Protein AF-E5XQI2-F1 (afdb_monomer_lite)

Organism: Segniliparus rugosus (strain ATCC BAA-974 / DSM 45345 / CCUG 50838 / CIP 108380 / JCM 13579 / CDC 945) (NCBI:txid679197)

Structure (mmCIF, N/CA/C/O backbone):
data_AF-E5XQI2-F1
#
_entry.id   AF-E5XQI2-F1
#
loop_
_atom_site.group_PDB
_atom_site.id
_atom_site.type_symbol
_atom_site.label_atom_id
_atom_site.label_alt_id
_atom_site.label_comp_id
_atom_site.label_asym_id
_atom_site.label_entity_id
_atom_site.label_seq_id
_atom_site.pdbx_PDB_ins_code
_atom_site.Cartn_x
_atom_site.Cartn_y
_atom_site.Cartn_z
_atom_site.occupancy
_atom_site.B_iso_or_equiv
_atom_site.auth_seq_id
_atom_site.auth_comp_id
_atom_site.auth_asym_id
_atom_site.auth_atom_id
_atom_site.pdbx_PDB_model_num
ATOM 1 N N . MET A 1 1 ? 75.292 -14.880 37.025 1.00 37.47 1 MET A N 1
ATOM 2 C CA . MET A 1 1 ? 76.675 -14.716 36.530 1.00 37.47 1 MET A CA 1
ATOM 3 C C . MET A 1 1 ? 76.639 -14.590 35.013 1.00 37.47 1 MET A C 1
ATOM 5 O O . MET A 1 1 ? 76.428 -15.581 34.333 1.00 37.47 1 MET A O 1
ATOM 9 N N . THR A 1 2 ? 76.771 -13.371 34.495 1.00 46.41 2 THR A N 1
ATOM 10 C CA . THR A 1 2 ? 77.145 -13.066 33.097 1.00 46.41 2 THR A CA 1
ATOM 11 C C . THR A 1 2 ? 78.657 -12.838 33.032 1.00 46.41 2 THR A C 1
ATOM 13 O O . THR A 1 2 ? 79.210 -12.347 34.019 1.00 46.41 2 THR A O 1
ATOM 16 N N . PRO A 1 3 ? 79.338 -13.194 31.926 1.00 50.84 3 PRO A N 1
ATOM 17 C CA . PRO A 1 3 ? 79.819 -12.172 30.968 1.00 50.84 3 PRO A CA 1
ATOM 18 C C . PRO A 1 3 ? 79.670 -12.625 29.485 1.00 50.84 3 PRO A C 1
ATOM 20 O O . PRO A 1 3 ? 79.701 -13.814 29.205 1.00 50.84 3 PRO A O 1
ATOM 23 N N . PHE A 1 4 ? 79.286 -11.795 28.503 1.00 35.66 4 PHE A N 1
ATOM 24 C CA . PHE A 1 4 ? 79.920 -10.634 27.825 1.00 35.66 4 PHE A CA 1
ATOM 25 C C . PHE A 1 4 ? 80.618 -10.959 26.472 1.00 35.66 4 PHE A C 1
ATOM 27 O O . PHE A 1 4 ? 81.686 -11.554 26.435 1.00 35.66 4 PHE A O 1
ATOM 34 N N . LEU A 1 5 ? 79.992 -10.438 25.399 1.00 39.00 5 LEU A N 1
ATOM 35 C CA . LEU A 1 5 ? 80.496 -9.763 24.176 1.00 39.00 5 LEU A CA 1
ATOM 36 C C . LEU A 1 5 ? 81.482 -10.402 23.166 1.00 39.00 5 LEU A C 1
ATOM 38 O O . LEU A 1 5 ? 82.624 -10.710 23.487 1.00 39.00 5 LEU A O 1
ATOM 42 N N . LYS A 1 6 ? 81.080 -10.315 21.880 1.00 33.81 6 LYS A N 1
ATOM 43 C CA . LYS A 1 6 ? 81.766 -9.655 20.726 1.00 33.81 6 LYS A CA 1
ATOM 44 C C . LYS A 1 6 ? 80.809 -9.679 19.512 1.00 33.81 6 LYS A C 1
ATOM 46 O O . LYS A 1 6 ? 80.468 -10.751 19.037 1.00 33.81 6 LYS A O 1
ATOM 51 N N . SER A 1 7 ? 80.087 -8.610 19.165 1.00 31.95 7 SER A N 1
ATOM 52 C CA . SER A 1 7 ? 80.451 -7.482 18.279 1.00 31.95 7 SER A CA 1
ATOM 53 C C . SER A 1 7 ? 81.191 -7.856 16.978 1.00 31.95 7 SER A C 1
ATOM 55 O O . SER A 1 7 ? 82.331 -8.301 17.018 1.00 31.95 7 SER A O 1
ATOM 57 N N . ALA A 1 8 ? 80.571 -7.599 15.813 1.00 35.69 8 ALA A N 1
ATOM 58 C CA . ALA A 1 8 ? 80.980 -6.521 14.896 1.00 35.69 8 ALA A CA 1
ATOM 59 C C . ALA A 1 8 ? 80.313 -6.592 13.499 1.00 35.69 8 ALA A C 1
ATOM 61 O O . ALA A 1 8 ? 80.450 -7.574 12.783 1.00 35.69 8 ALA A O 1
ATOM 62 N N . ARG A 1 9 ? 79.739 -5.437 13.118 1.00 32.81 9 ARG A N 1
ATOM 63 C CA . ARG A 1 9 ? 79.768 -4.753 11.803 1.00 32.81 9 ARG A CA 1
ATOM 64 C C . ARG A 1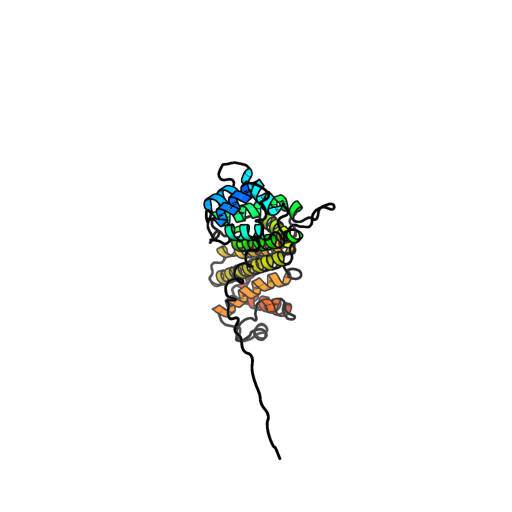 9 ? 79.101 -5.436 10.596 1.00 32.81 9 ARG A C 1
ATOM 66 O O . ARG A 1 9 ? 79.549 -6.453 10.102 1.00 32.81 9 ARG A O 1
ATOM 73 N N . ALA A 1 10 ? 77.973 -4.906 10.122 1.00 31.56 10 ALA A N 1
ATOM 74 C CA . ALA A 1 10 ? 77.789 -3.666 9.344 1.00 31.56 10 ALA A CA 1
ATOM 75 C C . ALA A 1 10 ? 77.871 -3.908 7.832 1.00 31.56 10 ALA A C 1
ATOM 77 O O . ALA A 1 10 ? 78.944 -4.165 7.299 1.00 31.56 10 ALA A O 1
ATOM 78 N N . ARG A 1 11 ? 76.733 -3.711 7.159 1.00 30.84 11 ARG A N 1
ATOM 79 C CA . ARG A 1 11 ? 76.625 -3.075 5.841 1.00 30.84 11 ARG A CA 1
ATOM 80 C C . ARG A 1 11 ? 75.180 -2.617 5.650 1.00 30.84 11 ARG A C 1
ATOM 82 O O . ARG A 1 11 ? 74.297 -3.404 5.340 1.00 30.84 11 ARG A O 1
ATOM 89 N N . ALA A 1 12 ? 74.972 -1.330 5.903 1.00 30.25 12 ALA A N 1
ATOM 90 C CA . ALA A 1 12 ? 73.853 -0.568 5.386 1.00 30.25 12 ALA A CA 1
ATOM 91 C C . ALA A 1 12 ? 74.330 0.110 4.094 1.00 30.25 12 ALA A C 1
ATOM 93 O O . ALA A 1 12 ? 75.313 0.844 4.129 1.00 30.25 12 ALA A O 1
ATOM 94 N N . SER A 1 13 ? 73.630 -0.149 2.992 1.00 28.92 13 SER A N 1
ATOM 95 C CA . SER A 1 13 ? 73.606 0.673 1.777 1.00 28.92 13 SER A CA 1
ATOM 96 C C . SER A 1 13 ? 72.173 0.577 1.250 1.00 28.92 13 SER A C 1
ATOM 98 O O . SER A 1 13 ? 71.745 -0.487 0.822 1.00 28.92 13 SER A O 1
ATOM 100 N N . VAL A 1 14 ? 71.321 1.536 1.612 1.00 31.44 14 VAL A N 1
ATOM 101 C CA . VAL A 1 14 ? 70.846 2.603 0.713 1.00 31.44 14 VAL A CA 1
ATOM 102 C C . VAL A 1 14 ? 70.139 2.046 -0.527 1.00 31.44 14 VAL A C 1
ATOM 104 O O . VAL A 1 14 ? 70.758 1.789 -1.552 1.00 31.44 14 VAL A O 1
ATOM 107 N N . ALA A 1 15 ? 68.815 1.942 -0.422 1.00 29.69 15 ALA A N 1
ATOM 108 C CA . ALA A 1 15 ? 67.889 2.072 -1.542 1.00 29.69 15 ALA A CA 1
ATOM 109 C C . ALA A 1 15 ? 66.572 2.664 -1.009 1.00 29.69 15 ALA A C 1
ATOM 111 O O . ALA A 1 15 ? 65.586 1.969 -0.790 1.00 29.69 15 ALA A O 1
ATOM 112 N N . VAL A 1 16 ? 66.592 3.971 -0.736 1.00 31.11 16 VAL A N 1
ATOM 113 C CA . VAL A 1 16 ? 65.381 4.793 -0.655 1.00 31.11 16 VAL A CA 1
ATOM 114 C C . VAL A 1 16 ? 65.141 5.325 -2.062 1.00 31.11 16 VAL A C 1
ATOM 116 O O . VAL A 1 16 ? 65.779 6.293 -2.459 1.00 31.11 16 VAL A O 1
ATOM 119 N N . ILE A 1 17 ? 64.245 4.687 -2.815 1.00 33.12 17 ILE A N 1
ATOM 120 C CA . ILE A 1 17 ? 63.538 5.310 -3.942 1.00 33.12 17 ILE A CA 1
ATOM 121 C C . ILE A 1 17 ? 62.067 4.881 -3.843 1.00 33.12 17 ILE A C 1
ATOM 123 O O . ILE A 1 17 ? 61.683 3.791 -4.245 1.00 33.12 17 ILE A O 1
ATOM 127 N N . VAL A 1 18 ? 61.283 5.759 -3.214 1.00 32.84 18 VAL A N 1
ATOM 128 C CA . VAL A 1 18 ? 59.893 6.123 -3.539 1.00 32.84 18 VAL A CA 1
ATOM 129 C C . VAL A 1 18 ? 58.974 4.984 -4.020 1.00 32.84 18 VAL A C 1
ATOM 131 O O . VAL A 1 18 ? 58.720 4.831 -5.210 1.00 32.84 18 VAL A O 1
ATOM 134 N N . VAL A 1 19 ? 58.342 4.277 -3.078 1.00 31.94 19 VAL A N 1
ATOM 135 C CA . VAL A 1 19 ? 57.048 3.606 -3.309 1.00 31.94 19 VAL A CA 1
ATOM 136 C C . VAL A 1 19 ? 55.949 4.542 -2.803 1.00 31.94 19 VAL A C 1
ATOM 138 O O . VAL A 1 19 ? 55.437 4.373 -1.707 1.00 31.94 19 VAL A O 1
ATOM 141 N N . CYS A 1 20 ? 55.635 5.581 -3.581 1.00 31.78 20 CYS A N 1
ATOM 142 C CA . CYS A 1 20 ? 54.487 6.469 -3.327 1.00 31.78 20 CYS A CA 1
ATOM 143 C C . CYS A 1 20 ? 53.713 6.854 -4.602 1.00 31.78 20 CYS A C 1
ATOM 145 O O . CYS A 1 20 ? 52.945 7.807 -4.586 1.00 31.78 20 CYS A O 1
ATOM 147 N N . ALA A 1 21 ? 53.857 6.122 -5.711 1.00 32.16 21 ALA A N 1
ATOM 148 C CA . ALA A 1 21 ? 53.151 6.465 -6.952 1.00 32.16 21 ALA A CA 1
ATOM 149 C C . ALA A 1 21 ? 52.637 5.251 -7.746 1.00 32.16 21 ALA A C 1
ATOM 151 O O . ALA A 1 21 ? 52.649 5.267 -8.971 1.00 32.16 21 ALA A O 1
ATOM 152 N N . ALA A 1 22 ? 52.178 4.193 -7.069 1.00 34.00 22 ALA A N 1
ATOM 153 C CA . ALA A 1 22 ? 51.544 3.054 -7.750 1.00 34.00 22 ALA A CA 1
ATOM 154 C C . ALA A 1 22 ? 50.315 2.468 -7.026 1.00 34.00 22 ALA A C 1
ATOM 156 O O . ALA A 1 22 ? 49.863 1.385 -7.379 1.00 34.00 22 ALA A O 1
ATOM 157 N N . SER A 1 23 ? 49.727 3.194 -6.066 1.00 34.62 23 SER A N 1
ATOM 158 C CA . SER A 1 23 ? 48.471 2.790 -5.401 1.00 34.62 23 SER A CA 1
ATOM 159 C C . SER A 1 23 ? 47.244 3.597 -5.853 1.00 34.62 23 SER A C 1
ATOM 161 O O . SER A 1 23 ? 46.167 3.429 -5.295 1.00 34.62 23 SER A O 1
ATOM 163 N N . PHE A 1 24 ? 47.377 4.438 -6.886 1.00 35.50 24 PHE A N 1
ATOM 164 C CA . PHE A 1 24 ? 46.275 5.222 -7.472 1.00 35.50 24 PHE A CA 1
ATOM 165 C C . PHE A 1 24 ? 45.870 4.780 -8.890 1.00 35.50 24 PHE A C 1
ATOM 167 O O . PHE A 1 24 ? 45.068 5.444 -9.536 1.00 35.50 24 PHE A O 1
ATOM 174 N N . ALA A 1 25 ? 46.377 3.641 -9.374 1.00 34.03 25 ALA A N 1
ATOM 175 C CA . ALA A 1 25 ? 46.065 3.112 -10.709 1.00 34.03 25 ALA A CA 1
ATOM 176 C C . ALA A 1 25 ? 45.422 1.710 -10.685 1.00 34.03 25 ALA A C 1
ATOM 178 O O . ALA A 1 25 ? 45.474 0.987 -11.673 1.00 34.03 25 ALA A O 1
ATOM 179 N N . ALA A 1 26 ? 44.808 1.321 -9.562 1.00 34.75 26 ALA A N 1
ATOM 180 C CA . ALA A 1 26 ? 44.039 0.075 -9.433 1.00 34.75 26 ALA A CA 1
ATOM 181 C C . ALA A 1 26 ? 42.543 0.316 -9.147 1.00 34.75 26 ALA A C 1
ATOM 183 O O . ALA A 1 26 ? 41.830 -0.596 -8.739 1.00 34.75 26 ALA A O 1
ATOM 184 N N . GLY A 1 27 ? 42.062 1.546 -9.349 1.00 33.50 27 GLY A N 1
ATOM 185 C CA . GLY A 1 27 ? 40.707 1.964 -8.998 1.00 33.50 27 GLY A CA 1
ATOM 186 C C . GLY A 1 27 ? 39.976 2.626 -10.153 1.00 33.50 27 GLY A C 1
ATOM 187 O O . GLY A 1 27 ? 39.603 3.769 -10.005 1.00 33.50 27 GLY A O 1
ATOM 188 N N . TYR A 1 28 ? 39.823 1.944 -11.288 1.00 35.03 28 TYR A N 1
ATOM 189 C CA . TYR A 1 28 ? 38.783 2.192 -12.302 1.00 35.03 28 TYR A CA 1
ATOM 190 C C . TYR A 1 28 ? 38.758 0.968 -13.225 1.00 35.03 28 TYR A C 1
ATOM 192 O O . TYR A 1 28 ? 39.131 1.021 -14.397 1.00 35.03 28 TYR A O 1
ATOM 200 N N . TRP A 1 29 ? 38.336 -0.181 -12.691 1.00 31.06 29 TRP A N 1
ATOM 201 C CA . TRP A 1 29 ? 37.702 -1.156 -13.569 1.00 31.06 29 TRP A CA 1
ATOM 202 C C . TRP A 1 29 ? 36.409 -0.493 -14.013 1.00 31.06 29 TRP A C 1
ATOM 204 O O . TRP A 1 29 ? 35.464 -0.391 -13.238 1.00 31.06 29 TRP A O 1
ATOM 214 N N . TRP A 1 30 ? 36.428 0.056 -15.223 1.00 33.84 30 TRP A N 1
ATOM 215 C CA . TRP A 1 30 ? 35.251 0.550 -15.908 1.00 33.84 30 TRP A CA 1
ATOM 216 C C . TRP A 1 30 ? 34.194 -0.551 -15.857 1.00 33.84 30 TRP A C 1
ATOM 218 O O . TRP A 1 30 ? 34.276 -1.536 -16.594 1.00 33.84 30 TRP A O 1
ATOM 228 N N . THR A 1 31 ? 33.205 -0.398 -14.978 1.00 42.81 31 THR A N 1
ATOM 229 C CA . THR A 1 31 ? 31.895 -0.995 -15.182 1.00 42.81 31 THR A CA 1
ATOM 230 C C . THR A 1 31 ? 31.453 -0.475 -16.536 1.00 42.81 31 THR A C 1
ATOM 232 O O . THR A 1 31 ? 31.109 0.695 -16.689 1.00 42.81 31 THR A O 1
ATOM 235 N N . ARG A 1 32 ? 31.589 -1.307 -17.575 1.00 43.25 32 ARG A N 1
ATOM 236 C CA . ARG A 1 32 ? 31.025 -0.967 -18.876 1.00 43.25 32 ARG A CA 1
ATOM 237 C C . ARG A 1 32 ? 29.554 -0.644 -18.611 1.00 43.25 32 ARG A C 1
ATOM 239 O O . ARG A 1 32 ? 28.892 -1.501 -18.022 1.00 43.25 32 ARG A O 1
ATOM 246 N N . PRO A 1 33 ? 29.070 0.562 -18.961 1.00 53.62 33 PRO A N 1
ATOM 247 C CA . PRO A 1 33 ? 27.669 0.888 -18.775 1.00 53.62 33 PRO A CA 1
ATOM 248 C C . PRO A 1 33 ? 26.874 -0.200 -19.482 1.00 53.62 33 PRO A C 1
ATOM 250 O O . PRO A 1 33 ? 27.143 -0.518 -20.644 1.00 53.62 33 PRO A O 1
ATOM 253 N N . VAL A 1 34 ? 25.982 -0.844 -18.737 1.00 56.44 34 VAL A N 1
ATOM 254 C CA . VAL A 1 34 ? 25.089 -1.857 -19.288 1.00 56.44 34 VAL A CA 1
ATOM 255 C C . VAL A 1 34 ? 24.295 -1.130 -20.370 1.00 56.44 34 VAL A C 1
ATOM 257 O O . VAL A 1 34 ? 23.633 -0.140 -20.051 1.00 56.44 34 VAL A O 1
ATOM 260 N N . PRO A 1 35 ? 24.426 -1.511 -21.652 1.00 64.62 35 PRO A N 1
ATOM 261 C CA . PRO A 1 35 ? 23.783 -0.765 -22.714 1.00 64.62 35 PRO A CA 1
ATOM 262 C C . PRO A 1 35 ? 22.276 -0.852 -22.504 1.00 64.62 35 PRO A C 1
ATOM 264 O O . PRO A 1 35 ? 21.714 -1.948 -22.434 1.00 64.62 35 PRO A O 1
ATOM 267 N N . PHE A 1 36 ? 21.635 0.309 -22.382 1.00 67.50 36 PHE A N 1
ATOM 268 C CA . PHE A 1 36 ? 20.186 0.374 -22.349 1.00 67.50 36 PHE A CA 1
ATOM 269 C C . PHE A 1 36 ? 19.653 -0.252 -23.642 1.00 67.50 36 PHE A C 1
ATOM 271 O O . PHE A 1 36 ? 20.182 -0.005 -24.729 1.00 67.50 36 PHE A O 1
ATOM 278 N N . PRO A 1 37 ? 18.649 -1.128 -23.532 1.00 63.59 37 PRO A N 1
ATOM 279 C CA . PRO A 1 37 ? 18.313 -2.062 -24.597 1.00 63.59 37 PRO A CA 1
ATOM 280 C C . PRO A 1 37 ? 17.492 -1.408 -25.724 1.00 63.59 37 PRO A C 1
ATOM 282 O O . PRO A 1 37 ? 17.208 -2.043 -26.743 1.00 63.59 37 PRO A O 1
ATOM 285 N N . ASP A 1 38 ? 17.108 -0.151 -25.532 1.00 76.44 38 ASP A N 1
ATOM 286 C CA . ASP A 1 38 ? 16.466 0.714 -26.504 1.00 76.44 38 ASP A CA 1
ATOM 287 C C . ASP A 1 38 ? 17.062 2.133 -26.378 1.00 76.44 38 ASP A C 1
ATOM 289 O O . ASP A 1 38 ? 17.581 2.533 -25.329 1.00 76.44 38 ASP A O 1
ATOM 293 N N . ARG A 1 39 ? 17.018 2.874 -27.486 1.00 78.69 39 ARG A N 1
ATOM 294 C CA . ARG A 1 39 ? 17.581 4.219 -27.592 1.00 78.69 39 ARG A CA 1
ATOM 295 C C . ARG A 1 39 ? 16.881 5.195 -26.645 1.00 78.69 39 ARG A C 1
ATOM 297 O O . ARG A 1 39 ? 17.558 6.028 -26.054 1.00 78.69 39 ARG A O 1
ATOM 304 N N . GLN A 1 40 ? 15.571 5.075 -26.468 1.00 80.81 40 GLN A N 1
ATOM 305 C CA . GLN A 1 40 ? 14.775 5.986 -25.655 1.00 80.81 40 GLN A CA 1
ATOM 306 C C . GLN A 1 40 ? 15.086 5.859 -24.164 1.00 80.81 40 GLN A C 1
ATOM 308 O O . GLN A 1 40 ? 15.359 6.865 -23.517 1.00 80.81 40 GLN A O 1
ATOM 313 N N . LEU A 1 41 ? 15.142 4.642 -23.621 1.00 79.94 41 LEU A N 1
ATOM 314 C CA . LEU A 1 41 ? 15.578 4.394 -22.247 1.00 79.94 41 LEU A CA 1
ATOM 315 C C . LEU A 1 41 ? 17.038 4.794 -22.037 1.00 79.94 41 LEU A C 1
ATOM 317 O O . LEU A 1 41 ? 17.370 5.321 -20.980 1.00 79.94 41 LEU A O 1
ATOM 321 N N . SER A 1 42 ? 17.903 4.598 -23.039 1.00 81.69 42 SER A N 1
ATOM 322 C CA . SER A 1 42 ? 19.285 5.083 -22.971 1.00 81.69 42 SER A CA 1
ATOM 323 C C . SER A 1 42 ? 19.348 6.604 -22.876 1.00 81.69 42 SER A C 1
ATOM 325 O O . SER A 1 42 ? 20.137 7.140 -22.100 1.00 81.69 42 SER A O 1
ATOM 327 N N . GLU A 1 43 ? 18.541 7.300 -23.675 1.00 81.94 43 GLU A N 1
ATOM 328 C CA . GLU A 1 43 ? 18.461 8.758 -23.679 1.00 81.94 43 GLU A CA 1
ATOM 329 C C . GLU A 1 43 ? 17.825 9.284 -22.387 1.00 81.94 43 GLU A C 1
ATOM 331 O O . GLU A 1 43 ? 18.303 10.283 -21.851 1.00 81.94 43 GLU A O 1
ATOM 336 N N . ALA A 1 44 ? 16.817 8.594 -21.846 1.00 79.94 44 ALA A N 1
ATOM 337 C CA . ALA A 1 44 ? 16.168 8.946 -20.587 1.00 79.94 44 ALA A CA 1
ATOM 338 C C . ALA A 1 44 ? 17.104 8.743 -19.390 1.00 79.94 44 ALA A C 1
ATOM 340 O O . ALA A 1 44 ? 17.220 9.622 -18.538 1.00 79.94 44 ALA A O 1
ATOM 341 N N . ALA A 1 45 ? 17.829 7.624 -19.348 1.00 81.25 45 ALA A N 1
ATOM 342 C CA . ALA A 1 45 ? 18.816 7.360 -18.310 1.00 81.25 45 ALA A CA 1
ATOM 343 C C . ALA A 1 45 ? 19.986 8.340 -18.369 1.00 81.25 45 ALA A C 1
ATOM 345 O O . ALA A 1 45 ? 20.372 8.890 -17.341 1.00 81.25 45 ALA A O 1
ATOM 346 N N . HIS A 1 46 ? 20.499 8.628 -19.569 1.00 82.06 46 HIS A N 1
ATOM 347 C CA . HIS A 1 46 ? 21.534 9.640 -19.735 1.00 82.06 46 HIS A CA 1
ATOM 348 C C . HIS A 1 46 ? 21.051 11.025 -19.293 1.00 82.06 46 HIS A C 1
ATOM 350 O O . HIS A 1 46 ? 21.776 11.718 -18.585 1.00 82.06 46 HIS A O 1
ATOM 356 N N . ALA A 1 47 ? 19.825 11.413 -19.666 1.00 80.56 47 ALA A N 1
ATOM 357 C CA . ALA A 1 47 ? 19.218 12.668 -19.235 1.00 80.56 47 ALA A CA 1
ATOM 358 C C . ALA A 1 47 ? 19.122 12.746 -17.701 1.00 80.56 47 ALA A C 1
ATOM 360 O O . ALA A 1 47 ? 19.568 13.729 -17.115 1.00 80.56 47 ALA A O 1
ATOM 361 N N . ALA A 1 48 ? 18.654 11.683 -17.038 1.00 80.50 48 ALA A N 1
ATOM 362 C CA . ALA A 1 48 ? 18.620 11.611 -15.578 1.00 80.50 48 ALA A CA 1
ATOM 363 C C . ALA A 1 48 ? 20.025 11.690 -14.945 1.00 80.50 48 ALA A C 1
ATOM 365 O O . ALA A 1 48 ? 20.205 12.381 -13.943 1.00 80.50 48 ALA A O 1
ATOM 366 N N . ASP A 1 49 ? 21.033 11.042 -15.537 1.00 80.75 49 ASP A N 1
ATOM 367 C CA . ASP A 1 49 ? 22.417 11.056 -15.044 1.00 80.75 49 ASP A CA 1
ATOM 368 C C . ASP A 1 49 ? 23.074 12.439 -15.121 1.00 80.75 49 ASP A C 1
ATOM 370 O O . ASP A 1 49 ? 23.854 12.798 -14.238 1.00 80.75 49 ASP A O 1
ATOM 374 N N . VAL A 1 50 ? 22.750 13.234 -16.146 1.00 83.62 50 VAL A N 1
ATOM 375 C CA . VAL A 1 50 ? 23.235 14.621 -16.276 1.00 83.62 50 VAL A CA 1
ATOM 376 C C . VAL A 1 50 ? 22.327 15.646 -15.582 1.00 83.62 50 VAL A C 1
ATOM 378 O O . VAL A 1 50 ? 22.598 16.844 -15.645 1.00 83.62 50 VAL A O 1
ATOM 381 N N . GLY A 1 51 ? 21.268 15.193 -14.902 1.00 79.06 51 GLY A N 1
ATOM 382 C CA . GLY A 1 51 ? 20.331 16.037 -14.154 1.00 79.06 51 GLY A CA 1
ATOM 383 C C . GLY A 1 51 ? 19.230 16.704 -14.989 1.00 79.06 51 GLY A C 1
ATOM 384 O O . GLY A 1 51 ? 18.508 17.553 -14.466 1.00 79.06 51 GLY A O 1
ATOM 385 N N . ASP A 1 52 ? 19.066 16.324 -16.258 1.00 82.88 52 ASP A N 1
ATOM 386 C CA . ASP A 1 52 ? 17.978 16.764 -17.141 1.00 82.88 52 ASP A CA 1
ATOM 387 C C . ASP A 1 52 ? 16.726 15.886 -16.953 1.00 82.88 52 ASP A C 1
ATOM 389 O O . ASP A 1 52 ? 16.321 15.100 -17.815 1.00 82.88 52 ASP A O 1
ATOM 393 N N . TYR A 1 53 ? 16.111 16.001 -15.775 1.00 81.38 53 TYR A N 1
ATOM 394 C CA . TYR A 1 53 ? 14.933 15.206 -15.416 1.00 81.38 53 TYR A CA 1
ATOM 395 C C . TYR A 1 53 ? 13.719 15.515 -16.299 1.00 81.38 53 TYR A C 1
ATOM 397 O O . TYR A 1 53 ? 12.994 14.601 -16.657 1.00 81.38 53 TYR A O 1
ATOM 405 N N . ALA A 1 54 ? 13.537 16.762 -16.746 1.00 80.56 54 ALA A N 1
ATOM 406 C CA . ALA A 1 54 ? 12.423 17.119 -17.628 1.00 80.56 54 ALA A CA 1
ATOM 407 C C . ALA A 1 54 ? 12.467 16.347 -18.959 1.00 80.56 54 ALA A C 1
ATOM 409 O O . ALA A 1 54 ? 11.433 15.896 -19.458 1.00 80.56 54 ALA A O 1
ATOM 410 N N . LYS A 1 55 ? 13.666 16.155 -19.523 1.00 82.56 55 LYS A N 1
ATOM 411 C CA . LYS A 1 55 ? 13.851 15.325 -20.714 1.00 82.56 55 LYS A CA 1
ATOM 412 C C . LYS A 1 55 ? 13.635 13.843 -20.420 1.00 82.56 55 LYS A C 1
ATOM 414 O O . LYS A 1 55 ? 12.972 13.179 -21.213 1.00 82.56 55 LYS A O 1
ATOM 419 N N . ALA A 1 56 ? 14.164 13.331 -19.306 1.00 81.44 56 ALA A N 1
ATOM 420 C CA . ALA A 1 56 ? 13.927 11.946 -18.896 1.00 81.44 56 ALA A CA 1
ATOM 421 C C . ALA A 1 56 ? 12.422 11.658 -18.749 1.00 81.44 56 ALA A C 1
ATOM 423 O O . ALA A 1 56 ? 11.928 10.673 -19.293 1.00 81.44 56 ALA A O 1
ATOM 424 N N . ASP A 1 57 ? 11.686 12.566 -18.107 1.00 83.06 57 ASP A N 1
ATOM 425 C CA . ASP A 1 57 ? 10.243 12.463 -17.900 1.00 83.06 57 ASP A CA 1
ATOM 426 C C . ASP A 1 57 ? 9.482 12.494 -19.232 1.00 83.06 57 ASP A C 1
ATOM 428 O O . ASP A 1 57 ? 8.626 11.647 -19.472 1.00 83.06 57 ASP A O 1
ATOM 432 N N . SER A 1 58 ? 9.824 13.421 -20.135 1.00 82.69 58 SER A N 1
ATOM 433 C CA . SER A 1 58 ? 9.212 13.510 -21.470 1.00 82.69 58 SER A CA 1
ATOM 434 C C . SER A 1 58 ? 9.400 12.223 -22.280 1.00 82.69 58 SER A C 1
ATOM 436 O O . SER A 1 58 ? 8.456 11.737 -22.908 1.00 82.69 58 SER A O 1
ATOM 438 N N . LEU A 1 59 ? 10.597 11.630 -22.212 1.00 82.12 59 LEU A N 1
ATOM 439 C CA . LEU A 1 59 ? 10.909 10.368 -22.880 1.00 82.12 59 LEU A CA 1
ATOM 440 C C . LEU A 1 59 ? 10.150 9.184 -22.270 1.00 82.12 59 LEU A C 1
ATOM 442 O O . LEU A 1 59 ? 9.817 8.257 -22.996 1.00 82.12 59 LEU A O 1
ATOM 446 N N . LEU A 1 60 ? 9.846 9.190 -20.972 1.00 82.88 60 LEU A N 1
ATOM 447 C CA . LEU A 1 60 ? 9.082 8.110 -20.337 1.00 82.88 60 LEU A CA 1
ATOM 448 C C . LEU A 1 60 ? 7.565 8.270 -20.488 1.00 82.88 60 LEU A C 1
ATOM 450 O O . LEU A 1 60 ? 6.847 7.276 -20.564 1.00 82.88 60 LEU A O 1
ATOM 454 N N . LEU A 1 61 ? 7.075 9.508 -20.532 1.00 82.38 61 LEU A N 1
ATOM 455 C CA . LEU A 1 61 ? 5.646 9.827 -20.584 1.00 82.38 61 LEU A CA 1
ATOM 456 C C . LEU A 1 61 ? 5.116 10.036 -22.012 1.00 82.38 61 LEU A C 1
ATOM 458 O O . LEU A 1 61 ? 3.907 10.158 -22.190 1.00 82.38 61 LEU A O 1
ATOM 462 N N . GLY A 1 62 ? 5.987 10.053 -23.027 1.00 73.50 62 GLY A N 1
ATOM 463 C CA . GLY A 1 62 ? 5.596 10.207 -24.434 1.00 73.50 62 GLY A CA 1
ATOM 464 C C . GLY A 1 62 ? 5.196 11.640 -24.798 1.00 73.50 62 GLY A C 1
ATOM 465 O O . GLY A 1 62 ? 4.192 11.849 -25.479 1.00 73.50 62 GLY A O 1
ATOM 466 N N . GLY A 1 63 ? 5.963 12.635 -24.330 1.00 59.41 63 GLY A N 1
ATOM 467 C CA . GLY A 1 63 ? 5.648 14.071 -24.417 1.00 59.41 63 GLY A CA 1
ATOM 468 C C . GLY A 1 63 ? 5.445 14.660 -25.824 1.00 59.41 63 GLY A C 1
ATOM 469 O O . GLY A 1 63 ? 5.088 15.829 -25.945 1.00 59.41 63 GLY A O 1
ATOM 470 N N . ASP A 1 64 ? 5.639 13.878 -26.883 1.00 52.84 64 ASP A N 1
ATOM 471 C CA . ASP A 1 64 ? 5.475 14.253 -28.291 1.00 52.84 64 ASP A CA 1
ATOM 472 C C . ASP A 1 64 ? 4.276 13.572 -28.988 1.00 52.84 64 ASP A C 1
ATOM 474 O O . ASP A 1 64 ? 4.111 13.699 -30.202 1.00 52.84 64 ASP A O 1
ATOM 478 N N . GLY A 1 65 ? 3.410 12.873 -28.242 1.00 48.91 65 GLY A N 1
ATOM 479 C CA . GLY A 1 65 ? 2.228 12.199 -28.796 1.00 48.91 65 GLY A CA 1
ATOM 480 C C . GLY A 1 65 ? 2.540 10.888 -29.526 1.00 48.91 65 GLY A C 1
ATOM 481 O O . GLY A 1 65 ? 1.686 10.361 -30.241 1.00 48.91 65 GLY A O 1
ATOM 482 N N . SER A 1 66 ? 3.751 10.352 -29.358 1.00 51.12 66 SER A N 1
ATOM 483 C CA . SER A 1 66 ? 4.138 9.039 -29.870 1.00 51.12 66 SER A CA 1
ATOM 484 C C . SER A 1 66 ? 3.782 7.920 -28.873 1.00 51.12 66 SER A C 1
ATOM 486 O O . SER A 1 66 ? 3.825 8.113 -27.660 1.00 51.12 66 SER A O 1
ATOM 488 N N . ASN A 1 67 ? 3.492 6.703 -29.361 1.00 57.56 67 ASN A N 1
ATOM 489 C CA . ASN A 1 67 ? 3.272 5.490 -28.536 1.00 57.56 67 ASN A CA 1
ATOM 490 C C . ASN A 1 67 ? 4.514 5.052 -27.718 1.00 57.56 67 ASN A C 1
ATOM 492 O O . ASN A 1 67 ? 4.512 4.009 -27.065 1.00 57.56 67 ASN A O 1
ATOM 496 N N . SER A 1 68 ? 5.579 5.846 -27.758 1.00 60.84 68 SER A N 1
ATOM 497 C CA . SER A 1 68 ? 6.927 5.523 -27.309 1.00 60.84 68 SER A CA 1
ATOM 498 C C . SER A 1 68 ? 7.049 5.407 -25.782 1.00 60.84 68 SER A C 1
ATOM 500 O O . SER A 1 68 ? 7.796 4.570 -25.284 1.00 60.84 68 SER A O 1
ATOM 502 N N . GLY A 1 69 ? 6.247 6.153 -25.010 1.00 70.06 69 GLY A N 1
ATOM 503 C CA . GLY A 1 69 ? 6.263 6.076 -23.542 1.00 70.06 69 GLY A CA 1
ATOM 504 C C . GLY A 1 69 ? 5.870 4.690 -23.005 1.00 70.06 69 GLY A C 1
ATOM 505 O O . GLY A 1 69 ? 6.549 4.133 -22.145 1.00 70.06 69 GLY A O 1
ATOM 506 N N . SER A 1 70 ? 4.832 4.061 -23.572 1.00 75.50 70 SER A N 1
ATOM 507 C CA . SER A 1 70 ? 4.444 2.692 -23.187 1.00 75.50 70 SER A CA 1
ATOM 508 C C . SER A 1 70 ? 5.491 1.655 -23.599 1.00 75.50 70 SER A C 1
ATOM 510 O O . SER A 1 70 ? 5.658 0.653 -22.906 1.00 75.50 70 SER A O 1
ATOM 512 N N . GLU A 1 71 ? 6.200 1.880 -24.707 1.00 79.00 71 GLU A N 1
ATOM 513 C CA . GLU A 1 71 ? 7.285 1.000 -25.152 1.00 79.00 71 GLU A CA 1
ATOM 514 C C . GLU A 1 71 ? 8.501 1.104 -24.224 1.00 79.00 71 GLU A C 1
ATOM 516 O O . GLU A 1 71 ? 9.074 0.076 -23.859 1.00 79.00 71 GLU A O 1
ATOM 521 N N . ALA A 1 72 ? 8.851 2.312 -23.773 1.00 81.69 72 ALA A N 1
ATOM 522 C CA . ALA A 1 72 ? 9.928 2.541 -22.814 1.00 81.69 72 ALA A CA 1
ATOM 523 C C . ALA A 1 72 ? 9.614 1.914 -21.444 1.00 81.69 72 ALA A C 1
ATOM 525 O O . ALA A 1 72 ? 10.442 1.187 -20.889 1.00 81.69 72 ALA A O 1
ATOM 526 N N . LEU A 1 73 ? 8.401 2.114 -20.915 1.00 84.50 73 LEU A N 1
ATOM 527 C CA . LEU A 1 73 ? 7.958 1.475 -19.667 1.00 84.50 73 LEU A CA 1
ATOM 528 C C . LEU A 1 73 ? 7.901 -0.052 -19.804 1.00 84.50 73 LEU A C 1
ATOM 530 O O . LEU A 1 73 ? 8.349 -0.781 -18.915 1.00 84.50 73 LEU A O 1
ATOM 534 N N . GLY A 1 74 ? 7.430 -0.548 -20.948 1.00 84.50 74 GLY A N 1
ATOM 535 C CA . GLY A 1 74 ? 7.431 -1.973 -21.238 1.00 84.50 74 GLY A CA 1
ATOM 536 C C . GLY A 1 74 ? 8.830 -2.552 -21.330 1.00 84.50 74 GLY A C 1
ATOM 537 O O . GLY A 1 74 ? 9.095 -3.605 -20.751 1.00 84.50 74 GLY A O 1
ATOM 538 N N . ALA A 1 75 ? 9.768 -1.856 -21.965 1.00 84.06 75 ALA A N 1
ATOM 539 C CA . ALA A 1 75 ? 11.163 -2.264 -21.998 1.00 84.06 75 ALA A CA 1
ATOM 540 C C . ALA A 1 75 ? 11.794 -2.256 -20.594 1.00 84.06 75 ALA A C 1
ATOM 542 O O . ALA A 1 75 ? 12.546 -3.181 -20.278 1.00 84.06 75 ALA A O 1
ATOM 543 N N . LEU A 1 76 ? 11.432 -1.294 -19.735 1.00 86.25 76 LEU A N 1
ATOM 544 C CA . LEU A 1 76 ? 11.856 -1.251 -18.334 1.00 86.25 76 LEU A CA 1
ATOM 545 C C . LEU A 1 76 ? 11.433 -2.506 -17.567 1.00 86.25 76 LEU A C 1
ATOM 547 O O . LEU A 1 76 ? 12.264 -3.135 -16.912 1.00 86.25 76 LEU A O 1
ATOM 551 N N . LEU A 1 77 ? 10.168 -2.908 -17.693 1.00 87.62 77 LEU A N 1
ATOM 552 C CA . LEU A 1 77 ? 9.585 -3.971 -16.874 1.00 87.62 77 LEU A CA 1
ATOM 553 C C . LEU A 1 77 ? 9.734 -5.376 -17.472 1.00 87.62 77 LEU A C 1
ATOM 555 O O . LEU A 1 77 ? 9.819 -6.354 -16.730 1.00 87.62 77 LEU A O 1
ATOM 559 N N . THR A 1 78 ? 9.811 -5.524 -18.796 1.00 82.44 78 THR A N 1
ATOM 560 C CA . THR A 1 78 ? 9.769 -6.839 -19.471 1.00 82.44 78 THR A CA 1
ATOM 561 C C . THR A 1 78 ? 11.122 -7.334 -19.978 1.00 82.44 78 THR A C 1
ATOM 563 O O . THR A 1 78 ? 11.280 -8.542 -20.188 1.00 82.44 78 THR A O 1
ATOM 566 N N . ARG A 1 79 ? 12.150 -6.481 -20.113 1.00 77.56 79 ARG A N 1
ATOM 567 C CA . ARG A 1 79 ? 13.478 -6.923 -20.582 1.00 77.56 79 ARG A CA 1
ATOM 568 C C . ARG A 1 79 ? 14.370 -7.449 -19.463 1.00 77.56 79 ARG A C 1
ATOM 570 O O . ARG A 1 79 ? 14.186 -7.135 -18.289 1.00 77.56 79 ARG A O 1
ATOM 577 N N . ARG A 1 80 ? 15.326 -8.296 -19.851 1.00 71.94 80 ARG A N 1
ATOM 578 C CA . ARG A 1 80 ? 16.424 -8.715 -18.978 1.00 71.94 80 ARG A CA 1
ATOM 579 C C . ARG A 1 80 ? 17.474 -7.613 -18.956 1.00 71.94 80 ARG A C 1
ATOM 581 O O . ARG A 1 80 ? 17.929 -7.179 -20.012 1.00 71.94 80 ARG A O 1
ATOM 588 N N . TRP A 1 81 ? 17.822 -7.193 -17.754 1.00 80.38 81 TRP A N 1
ATOM 589 C CA . TRP A 1 81 ? 18.835 -6.184 -17.489 1.00 80.38 81 TRP A CA 1
ATOM 590 C C . TRP A 1 81 ? 20.146 -6.856 -17.072 1.00 80.38 81 TRP A C 1
ATOM 592 O O . TRP A 1 81 ? 20.351 -8.050 -17.305 1.00 80.38 81 TRP A O 1
ATOM 602 N N . ASP A 1 82 ? 21.035 -6.080 -16.461 1.00 81.44 82 ASP A N 1
ATOM 603 C CA . ASP A 1 82 ? 22.128 -6.618 -15.665 1.00 81.44 82 ASP A CA 1
ATOM 604 C C . ASP A 1 82 ? 21.628 -7.554 -14.559 1.00 81.44 82 ASP A C 1
ATOM 606 O O . ASP A 1 82 ? 20.427 -7.709 -14.327 1.00 81.44 82 ASP A O 1
ATOM 610 N N . GLN A 1 83 ? 22.567 -8.208 -13.876 1.00 80.75 83 GLN A N 1
ATOM 611 C CA . GLN A 1 83 ? 22.236 -9.097 -12.770 1.00 80.75 83 GLN A CA 1
ATOM 612 C C . GLN A 1 83 ? 21.330 -8.371 -11.763 1.00 80.75 83 GLN A C 1
ATOM 614 O O . GLN A 1 83 ? 21.660 -7.285 -11.283 1.00 80.75 83 GLN A O 1
ATOM 619 N N . ASP A 1 84 ? 20.180 -8.981 -11.478 1.00 82.88 84 ASP A N 1
ATOM 620 C CA . ASP A 1 84 ? 19.122 -8.481 -10.593 1.00 82.88 84 ASP A CA 1
ATOM 621 C C . ASP A 1 84 ? 18.386 -7.213 -11.067 1.00 82.88 84 ASP A C 1
ATOM 623 O O . ASP A 1 84 ? 17.502 -6.723 -10.361 1.00 82.88 84 ASP A O 1
ATOM 627 N N . CYS A 1 85 ? 18.706 -6.693 -12.256 1.00 90.12 85 CYS A N 1
ATOM 628 C CA . CYS A 1 85 ? 18.161 -5.458 -12.823 1.00 90.12 85 CYS A CA 1
ATOM 629 C C . CYS A 1 85 ? 18.520 -4.193 -12.017 1.00 90.12 85 CYS A C 1
ATOM 631 O O . CYS A 1 85 ? 17.710 -3.271 -11.893 1.00 90.12 85 CYS A O 1
ATOM 633 N N . LYS A 1 86 ? 19.741 -4.141 -11.462 1.00 89.81 86 LYS A N 1
ATOM 634 C CA . LYS A 1 86 ? 20.241 -3.032 -10.626 1.00 89.81 86 LYS A CA 1
ATOM 635 C C . LYS A 1 86 ? 20.294 -1.705 -11.369 1.00 89.81 86 LYS A C 1
ATOM 637 O O . LYS A 1 86 ? 19.808 -0.712 -10.844 1.00 89.81 86 LYS A O 1
ATOM 642 N N . SER A 1 87 ? 20.801 -1.688 -12.600 1.00 86.44 87 SER A N 1
ATOM 643 C CA . SER A 1 87 ? 20.896 -0.446 -13.381 1.00 86.44 87 SER A CA 1
ATOM 644 C C . SER A 1 87 ? 19.514 0.172 -13.640 1.00 86.44 87 SER A C 1
ATOM 646 O O . SER A 1 87 ? 19.336 1.386 -13.533 1.00 86.44 87 SER A O 1
ATOM 648 N N . ALA A 1 88 ? 18.507 -0.665 -13.913 1.00 88.00 88 ALA A N 1
ATOM 649 C CA . ALA A 1 88 ? 17.121 -0.220 -14.047 1.00 88.00 88 ALA A CA 1
ATOM 650 C C . ALA A 1 88 ? 16.531 0.269 -12.719 1.00 88.00 88 ALA A C 1
ATOM 652 O O . ALA A 1 88 ? 15.815 1.267 -12.701 1.00 88.00 88 ALA A O 1
ATOM 653 N N . ALA A 1 89 ? 16.836 -0.412 -11.612 1.00 91.75 89 ALA A N 1
ATOM 654 C CA . ALA A 1 89 ? 16.393 -0.012 -10.279 1.00 91.75 89 ALA A CA 1
ATOM 655 C C . ALA A 1 89 ? 16.975 1.349 -9.860 1.00 91.75 89 ALA A C 1
ATOM 657 O O . ALA A 1 89 ? 16.249 2.191 -9.329 1.00 91.75 89 ALA A O 1
ATOM 658 N N . ASP A 1 90 ? 18.257 1.592 -10.141 1.00 88.88 90 ASP A N 1
ATOM 659 C CA . ASP A 1 90 ? 18.930 2.863 -9.864 1.00 88.88 90 ASP A CA 1
ATOM 660 C C . ASP A 1 90 ? 18.334 3.995 -10.705 1.00 88.88 90 ASP A C 1
ATOM 662 O O . ASP A 1 90 ? 18.044 5.072 -10.180 1.00 88.88 90 ASP A O 1
ATOM 666 N N . PHE A 1 91 ? 18.093 3.743 -11.996 1.00 88.31 91 PHE A N 1
ATOM 667 C CA . PHE A 1 91 ? 17.400 4.686 -12.870 1.00 88.31 91 PHE A CA 1
ATOM 668 C C . PHE A 1 91 ? 15.995 5.010 -12.348 1.00 88.31 91 PHE A C 1
ATOM 670 O O . PHE A 1 91 ? 15.676 6.184 -12.160 1.00 88.31 91 PHE A O 1
ATOM 677 N N . LEU A 1 92 ? 15.193 3.988 -12.027 1.00 90.44 92 LEU A N 1
ATOM 678 C CA . LEU A 1 92 ? 13.855 4.166 -11.464 1.00 90.44 92 LEU A CA 1
ATOM 679 C C . LEU A 1 92 ? 13.899 4.988 -10.170 1.00 90.44 92 LEU A C 1
ATOM 681 O O . LEU A 1 92 ? 13.109 5.912 -9.981 1.00 90.44 92 LEU A O 1
ATOM 685 N N . THR A 1 93 ? 14.843 4.682 -9.283 1.00 89.88 93 THR A N 1
ATOM 686 C CA . THR A 1 93 ? 15.008 5.400 -8.016 1.00 89.88 93 THR A CA 1
ATOM 687 C C . THR A 1 93 ? 15.334 6.869 -8.270 1.00 89.88 93 THR A C 1
ATOM 689 O O . THR A 1 93 ? 14.745 7.739 -7.634 1.00 89.88 93 THR A O 1
ATOM 692 N N . LYS A 1 94 ? 16.206 7.182 -9.237 1.00 85.38 94 LYS A N 1
ATOM 693 C CA . LYS A 1 94 ? 16.537 8.569 -9.597 1.00 85.38 94 LYS A CA 1
ATOM 694 C C . LYS A 1 94 ? 15.324 9.356 -10.089 1.00 85.38 94 LYS A C 1
ATOM 696 O O . LYS A 1 94 ? 15.170 10.500 -9.679 1.00 85.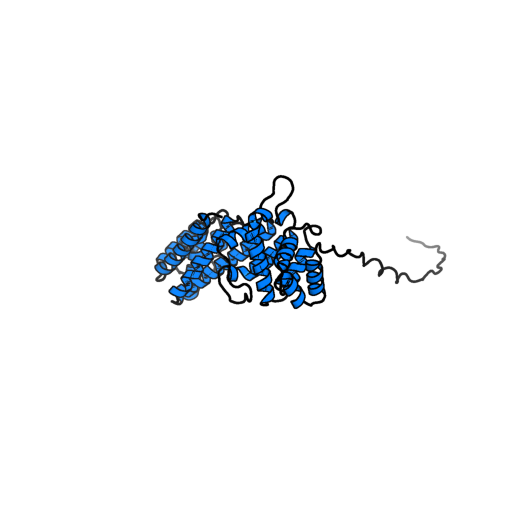38 94 LYS A O 1
ATOM 701 N N . ILE A 1 95 ? 14.462 8.766 -10.916 1.00 84.31 95 ILE A N 1
ATOM 702 C CA . ILE A 1 95 ? 13.300 9.468 -11.499 1.00 84.31 95 ILE A CA 1
ATOM 703 C C . ILE A 1 95 ? 12.081 9.530 -10.560 1.00 84.31 95 ILE A C 1
ATOM 705 O O . ILE A 1 95 ? 11.226 10.391 -10.727 1.00 84.31 95 ILE A O 1
ATOM 709 N N . THR A 1 96 ? 12.003 8.652 -9.552 1.00 84.31 96 THR A N 1
ATOM 710 C CA . THR A 1 96 ? 10.875 8.604 -8.595 1.00 84.31 96 THR A CA 1
ATOM 711 C C . THR A 1 96 ? 11.199 9.170 -7.209 1.00 84.31 96 THR A C 1
ATOM 713 O O . THR A 1 96 ? 10.306 9.660 -6.528 1.00 84.31 96 THR A O 1
ATOM 716 N N . SER A 1 97 ? 12.461 9.131 -6.762 1.00 72.88 97 SER A N 1
ATOM 717 C CA . SER A 1 97 ? 12.861 9.535 -5.398 1.00 72.88 97 SER A CA 1
ATOM 718 C C . SER A 1 97 ? 13.430 10.955 -5.299 1.00 72.88 97 SER A C 1
ATOM 720 O O . SER A 1 97 ? 13.664 11.438 -4.193 1.00 72.88 97 SER A O 1
ATOM 722 N N . SER A 1 98 ? 13.697 11.635 -6.418 1.00 55.50 98 SER A N 1
ATOM 723 C CA . SER A 1 98 ? 14.437 12.907 -6.420 1.00 55.50 98 SER A CA 1
ATOM 724 C C . SER A 1 98 ? 13.598 14.150 -6.080 1.00 55.50 98 SER A C 1
ATOM 726 O O . SER A 1 98 ? 14.195 15.207 -5.886 1.00 55.50 98 SER A O 1
ATOM 728 N N . ARG A 1 99 ? 12.264 14.030 -5.941 1.00 52.94 99 ARG A N 1
ATOM 729 C CA . ARG A 1 99 ? 11.297 14.938 -5.267 1.00 52.94 99 ARG A CA 1
ATOM 730 C C . ARG A 1 99 ? 9.871 14.418 -5.543 1.00 52.94 99 ARG A C 1
ATOM 732 O O . ARG A 1 99 ? 9.647 13.936 -6.651 1.00 52.94 99 ARG A O 1
ATOM 739 N N . PRO A 1 100 ? 8.884 14.594 -4.642 1.00 54.72 100 PRO A N 1
ATOM 740 C CA . PRO A 1 100 ? 7.470 14.500 -5.008 1.00 54.72 100 PRO A CA 1
ATOM 741 C C . PRO A 1 100 ? 7.110 15.693 -5.911 1.00 54.72 100 PRO A C 1
ATOM 743 O O . PRO A 1 100 ? 6.579 16.711 -5.473 1.00 54.72 100 PRO A O 1
ATOM 746 N N . THR A 1 101 ? 7.505 15.617 -7.179 1.00 6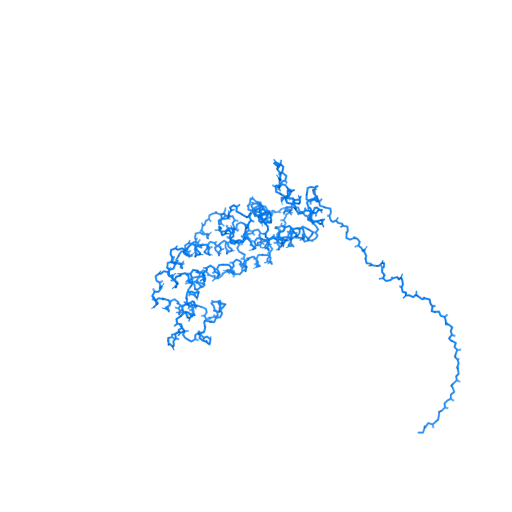7.88 101 THR A N 1
ATOM 747 C CA . THR A 1 101 ? 7.055 16.522 -8.238 1.00 67.88 101 THR A CA 1
ATOM 748 C C . THR A 1 101 ? 5.842 15.912 -8.929 1.00 67.88 101 THR A C 1
ATOM 750 O O . THR A 1 101 ? 5.633 14.698 -8.883 1.00 67.88 101 THR A O 1
ATOM 753 N N . SER A 1 102 ? 5.082 16.745 -9.643 1.00 75.06 102 SER A N 1
ATOM 754 C CA . SER A 1 102 ? 4.028 16.280 -10.553 1.00 75.06 102 SER A CA 1
ATOM 755 C C . SER A 1 102 ? 4.529 15.192 -11.520 1.00 75.06 102 SER A C 1
ATOM 757 O O . SER A 1 102 ? 3.792 14.276 -11.866 1.00 75.06 102 SER A O 1
ATOM 759 N N . ASN A 1 103 ? 5.795 15.246 -11.939 1.00 82.31 103 ASN A N 1
ATOM 760 C CA . ASN A 1 103 ? 6.338 14.281 -12.893 1.00 82.31 103 ASN A CA 1
ATOM 761 C C . ASN A 1 103 ? 6.660 12.925 -12.250 1.00 82.31 103 ASN A C 1
ATOM 763 O O . ASN A 1 103 ? 6.360 11.894 -12.848 1.00 82.31 103 ASN A O 1
ATOM 767 N N . ALA A 1 104 ? 7.189 12.903 -11.021 1.00 85.31 104 ALA A N 1
ATOM 768 C CA . ALA A 1 104 ? 7.432 11.654 -10.294 1.00 85.31 104 ALA A CA 1
ATOM 769 C C . ALA A 1 104 ? 6.121 10.887 -10.045 1.00 85.31 104 ALA A C 1
ATOM 771 O O . ALA A 1 104 ? 6.070 9.665 -10.220 1.00 85.31 104 ALA A O 1
ATOM 772 N N . GLY A 1 105 ? 5.038 11.605 -9.721 1.00 89.00 105 GLY A N 1
ATOM 773 C CA . GLY A 1 105 ? 3.706 11.015 -9.595 1.00 89.00 105 GLY A CA 1
ATOM 774 C C . GLY A 1 105 ? 3.178 10.488 -10.925 1.00 89.00 105 GLY A C 1
ATOM 775 O O . GLY A 1 105 ? 2.718 9.350 -10.981 1.00 89.00 105 GLY A O 1
ATOM 776 N N . ALA A 1 106 ? 3.326 11.255 -12.009 1.00 88.94 106 ALA A N 1
ATOM 777 C CA . ALA A 1 106 ? 2.894 10.837 -13.344 1.00 88.94 106 ALA A CA 1
ATOM 778 C C . ALA A 1 106 ? 3.633 9.582 -13.840 1.00 88.94 106 ALA A C 1
ATOM 780 O O . ALA A 1 106 ? 3.003 8.663 -14.364 1.00 88.94 106 ALA A O 1
ATOM 781 N N . ILE A 1 107 ? 4.949 9.500 -13.623 1.00 89.38 107 ILE A N 1
ATOM 782 C CA . ILE A 1 107 ? 5.762 8.322 -13.962 1.00 89.38 107 ILE A CA 1
ATOM 783 C C . ILE A 1 107 ? 5.341 7.121 -13.124 1.00 89.38 107 ILE A C 1
ATOM 785 O O . ILE A 1 107 ? 5.109 6.041 -13.667 1.00 89.38 107 ILE A O 1
ATOM 789 N N . THR A 1 108 ? 5.205 7.300 -11.808 1.00 92.25 108 THR A N 1
ATOM 790 C CA . THR A 1 108 ? 4.800 6.213 -10.907 1.00 92.25 108 THR A CA 1
ATOM 791 C C . THR A 1 108 ? 3.409 5.696 -11.275 1.00 92.25 108 THR A C 1
ATOM 793 O O . THR A 1 108 ? 3.185 4.487 -11.314 1.00 92.25 108 THR A O 1
ATOM 796 N N . ARG A 1 109 ? 2.490 6.592 -11.647 1.00 92.19 109 ARG A N 1
ATOM 797 C CA . ARG A 1 109 ? 1.168 6.232 -12.158 1.00 92.19 109 ARG A CA 1
ATOM 798 C C . ARG A 1 109 ? 1.251 5.471 -13.478 1.00 92.19 109 ARG A C 1
ATOM 800 O O . ARG A 1 109 ? 0.584 4.453 -13.630 1.00 92.19 109 ARG A O 1
ATOM 807 N N . ALA A 1 110 ? 2.058 5.932 -14.431 1.00 91.56 110 ALA A N 1
ATOM 808 C CA . ALA A 1 110 ? 2.227 5.258 -15.716 1.00 91.56 110 ALA A CA 1
ATOM 809 C C . ALA A 1 110 ? 2.805 3.841 -15.541 1.00 91.56 110 ALA A C 1
ATOM 811 O O . ALA A 1 110 ? 2.308 2.892 -16.149 1.00 91.56 110 ALA A O 1
ATOM 812 N N . LEU A 1 111 ? 3.779 3.675 -14.640 1.00 93.94 111 LEU A N 1
ATOM 813 C CA . LEU A 1 111 ? 4.315 2.371 -14.239 1.00 93.94 111 LEU A CA 1
ATOM 814 C C . LEU A 1 111 ? 3.247 1.483 -13.601 1.00 93.94 111 LEU A C 1
ATOM 816 O O . LEU A 1 111 ? 3.173 0.298 -13.926 1.00 93.94 111 LEU A O 1
ATOM 820 N N . ALA A 1 112 ? 2.410 2.037 -12.722 1.00 94.62 112 ALA A N 1
ATOM 821 C CA . ALA A 1 112 ? 1.319 1.301 -12.098 1.00 94.62 112 ALA A CA 1
ATOM 822 C C . ALA A 1 112 ? 0.306 0.813 -13.144 1.00 94.62 112 ALA A C 1
ATOM 824 O O . ALA A 1 112 ? 0.002 -0.375 -13.198 1.00 94.62 112 ALA A O 1
ATOM 825 N N . VAL A 1 113 ? -0.144 1.699 -14.038 1.00 94.19 113 VAL A N 1
ATOM 826 C CA . VAL A 1 113 ? -1.082 1.364 -15.124 1.00 94.19 113 VAL A CA 1
ATOM 827 C C . VAL A 1 113 ? -0.504 0.297 -16.054 1.00 94.19 113 VAL A C 1
ATOM 829 O O . VAL A 1 113 ? -1.204 -0.660 -16.383 1.00 94.19 113 VAL A O 1
ATOM 832 N N . TYR A 1 114 ? 0.771 0.414 -16.441 1.00 93.31 114 TYR A N 1
ATOM 833 C CA . TYR A 1 114 ? 1.433 -0.614 -17.244 1.00 93.31 114 TYR A CA 1
ATOM 834 C C . TYR A 1 114 ? 1.478 -1.952 -16.494 1.00 93.31 114 TYR A C 1
ATOM 836 O O . TYR A 1 114 ? 1.113 -2.988 -17.043 1.00 93.31 114 TYR A O 1
ATOM 844 N N . THR A 1 115 ? 1.888 -1.934 -15.223 1.00 94.25 115 THR A N 1
ATOM 845 C CA . THR A 1 115 ? 1.986 -3.139 -14.386 1.00 94.25 115 THR A CA 1
ATOM 846 C C . THR A 1 115 ? 0.647 -3.867 -14.303 1.00 94.25 115 THR A C 1
ATOM 848 O O . THR A 1 115 ? 0.596 -5.082 -14.457 1.00 94.25 115 THR A O 1
ATOM 851 N N . VAL A 1 116 ? -0.442 -3.119 -14.128 1.00 94.44 116 VAL A N 1
ATOM 852 C CA . VAL A 1 116 ? -1.810 -3.646 -14.074 1.00 94.44 116 VAL A CA 1
ATOM 853 C C . VAL A 1 116 ? -2.243 -4.234 -15.415 1.00 94.44 116 VAL A C 1
ATOM 855 O O . VAL A 1 116 ? -2.764 -5.348 -15.458 1.00 94.44 116 VAL A O 1
ATOM 858 N N . ALA A 1 117 ? -2.010 -3.515 -16.516 1.00 93.50 117 ALA A N 1
ATOM 859 C CA . ALA A 1 117 ? -2.371 -3.974 -17.858 1.00 93.50 117 ALA A CA 1
ATOM 860 C C . ALA A 1 117 ? -1.621 -5.256 -18.263 1.00 93.50 117 ALA A C 1
ATOM 862 O O . ALA A 1 117 ? -2.153 -6.074 -19.015 1.00 93.50 117 ALA A O 1
ATOM 863 N N . HIS A 1 118 ? -0.413 -5.447 -17.728 1.00 92.19 118 HIS A N 1
ATOM 864 C CA . HIS A 1 118 ? 0.467 -6.580 -18.011 1.00 92.19 118 HIS A CA 1
ATOM 865 C C . HIS A 1 118 ? 0.603 -7.556 -16.832 1.00 92.19 118 HIS A C 1
ATOM 867 O O . HIS A 1 118 ? 1.537 -8.356 -16.814 1.00 92.19 118 HIS A O 1
ATOM 873 N N . GLU A 1 119 ? -0.328 -7.535 -15.871 1.00 92.81 119 GLU A N 1
ATOM 874 C CA . GLU A 1 119 ? -0.244 -8.333 -14.639 1.00 92.81 119 GLU A CA 1
ATOM 875 C C . GLU A 1 119 ? 0.035 -9.809 -14.934 1.00 92.81 119 GLU A C 1
ATOM 877 O O . GLU A 1 119 ? 1.015 -10.349 -14.439 1.00 92.81 119 GLU A O 1
ATOM 882 N N . LYS A 1 120 ? -0.727 -10.445 -15.831 1.00 89.62 120 LYS A N 1
ATOM 883 C CA . LYS A 1 120 ? -0.537 -11.868 -16.161 1.00 89.62 120 LYS A CA 1
ATOM 884 C C . LYS A 1 120 ? 0.857 -12.175 -16.707 1.00 89.62 120 LYS A C 1
ATOM 886 O O . LYS A 1 120 ? 1.421 -13.211 -16.376 1.00 89.62 120 LYS A O 1
ATOM 891 N N . GLU A 1 121 ? 1.412 -11.290 -17.535 1.00 88.38 121 GLU A N 1
ATOM 892 C CA . GLU A 1 121 ? 2.757 -11.459 -18.101 1.00 88.38 121 GLU A CA 1
ATOM 893 C C . GLU A 1 121 ? 3.843 -11.312 -17.026 1.00 88.38 121 GLU A C 1
ATOM 895 O O . GLU A 1 121 ? 4.858 -12.007 -17.070 1.00 88.38 121 GLU A O 1
ATOM 900 N N . LEU A 1 122 ? 3.637 -10.406 -16.069 1.00 89.81 122 LEU A N 1
ATOM 901 C CA . LEU A 1 122 ? 4.607 -10.089 -15.023 1.00 89.81 122 LEU A CA 1
ATOM 902 C C . LEU A 1 122 ? 4.519 -11.055 -13.827 1.00 89.81 122 LEU A C 1
ATOM 904 O O . LEU A 1 122 ? 5.548 -11.385 -13.233 1.00 89.81 122 LEU A O 1
ATOM 908 N N . SER A 1 123 ? 3.318 -11.533 -13.498 1.00 86.50 123 SER A N 1
ATOM 909 C CA . SER A 1 123 ? 3.036 -12.434 -12.377 1.00 86.50 123 SER A CA 1
ATOM 910 C C . SER A 1 123 ? 3.299 -13.905 -12.704 1.00 86.50 123 SER A C 1
ATOM 912 O O . SER A 1 123 ? 3.764 -14.651 -11.841 1.00 86.50 123 SER A O 1
ATOM 914 N N . GLN A 1 124 ? 2.997 -14.355 -13.928 1.00 78.94 124 GLN A N 1
ATOM 915 C CA . GLN A 1 124 ? 3.047 -15.779 -14.269 1.00 78.94 124 GLN A CA 1
ATOM 916 C C . GLN A 1 124 ? 4.415 -16.217 -14.790 1.00 78.94 124 GLN A C 1
ATOM 918 O O . GLN A 1 124 ? 5.010 -15.595 -15.670 1.00 78.94 124 GLN A O 1
ATOM 923 N N . SER A 1 125 ? 4.862 -17.382 -14.324 1.00 58.72 125 SER A N 1
ATOM 924 C CA . SER A 1 125 ? 5.919 -18.135 -14.984 1.00 58.72 125 SER A CA 1
ATOM 925 C C . SER A 1 125 ? 5.338 -18.918 -16.164 1.00 58.72 125 SER A C 1
ATOM 927 O O . SER A 1 125 ? 4.750 -19.987 -16.008 1.00 58.72 125 SER A O 1
ATOM 929 N N . VAL A 1 126 ? 5.454 -18.381 -17.381 1.00 49.62 126 VAL A N 1
ATOM 930 C CA . VAL A 1 126 ? 4.991 -19.101 -18.579 1.00 49.62 126 VAL A CA 1
ATOM 931 C C . VAL A 1 126 ? 5.838 -20.379 -18.754 1.00 49.62 126 VAL A C 1
ATOM 933 O O . VAL A 1 126 ? 7.069 -20.265 -18.711 1.00 49.62 126 VAL A O 1
ATOM 936 N N . PRO A 1 127 ? 5.239 -21.568 -19.013 1.00 48.44 127 PRO A N 1
ATOM 937 C CA . PRO A 1 127 ? 5.868 -22.891 -18.829 1.00 48.44 127 PRO A CA 1
ATOM 938 C C . PRO A 1 127 ? 7.134 -23.202 -19.636 1.00 48.44 127 PRO A C 1
ATOM 940 O O . PRO A 1 127 ? 7.698 -24.280 -19.481 1.00 48.44 127 PRO A O 1
ATOM 943 N N . LEU A 1 128 ? 7.571 -22.307 -20.522 1.00 48.56 128 LEU A N 1
ATOM 944 C CA . LEU A 1 128 ? 8.705 -22.562 -21.404 1.00 48.56 128 LEU A CA 1
ATOM 945 C C . LEU A 1 128 ? 9.873 -21.587 -21.240 1.00 48.56 128 LEU A C 1
ATOM 947 O O . LEU A 1 128 ? 10.976 -21.977 -21.607 1.00 48.56 128 LEU A O 1
ATOM 951 N N . LEU A 1 129 ? 9.703 -20.364 -20.705 1.00 50.03 129 LEU A N 1
ATOM 952 C CA . LEU A 1 129 ? 10.796 -19.375 -20.792 1.00 50.03 129 LEU A CA 1
ATOM 953 C C . LEU A 1 129 ? 10.911 -18.254 -19.742 1.00 50.03 129 LEU A C 1
ATOM 955 O O . LEU A 1 129 ? 11.886 -17.507 -19.849 1.00 50.03 129 LEU A O 1
ATOM 959 N N . ARG A 1 130 ? 10.022 -18.040 -18.760 1.00 59.88 130 ARG A N 1
ATOM 960 C CA . ARG A 1 130 ? 10.164 -16.836 -17.907 1.00 59.88 130 ARG A CA 1
ATOM 961 C C . ARG A 1 130 ? 9.879 -17.083 -16.430 1.00 59.88 130 ARG A C 1
ATOM 963 O O . ARG A 1 130 ? 8.817 -17.559 -16.064 1.00 59.88 130 ARG A O 1
ATOM 970 N N . GLU A 1 131 ? 10.863 -16.746 -15.604 1.00 76.75 131 GLU A N 1
ATOM 971 C CA . GLU A 1 131 ? 10.709 -16.459 -14.177 1.00 76.75 131 GLU A CA 1
ATOM 972 C C . GLU A 1 131 ? 9.725 -15.290 -14.002 1.00 76.75 131 GLU A C 1
ATOM 974 O O . GLU A 1 131 ? 9.660 -14.409 -14.868 1.00 76.75 131 GLU A O 1
ATOM 979 N N . SER A 1 132 ? 8.978 -15.270 -12.894 1.00 88.00 132 SER A N 1
ATOM 980 C CA . SER A 1 132 ? 8.140 -14.122 -12.527 1.00 88.00 132 SER A CA 1
ATOM 981 C C . SER A 1 132 ? 8.971 -12.834 -12.464 1.00 88.00 132 SER A C 1
ATOM 983 O O . SER A 1 132 ? 10.201 -12.871 -12.337 1.00 88.00 132 SER A O 1
ATOM 985 N N . PHE A 1 133 ? 8.320 -11.674 -12.557 1.00 90.56 133 PHE A N 1
ATOM 986 C CA . PHE A 1 133 ? 9.005 -10.382 -12.580 1.00 90.56 133 PHE A CA 1
ATOM 987 C C . PHE A 1 133 ? 9.997 -10.207 -11.420 1.00 90.56 133 PHE A C 1
ATOM 989 O O . PHE A 1 133 ? 11.159 -9.882 -11.659 1.00 90.56 133 PHE A O 1
ATOM 996 N N . GLY A 1 134 ? 9.578 -10.493 -10.191 1.00 90.62 134 GLY A N 1
ATOM 997 C CA . GLY A 1 134 ? 10.405 -10.373 -8.996 1.00 90.62 134 GLY A CA 1
ATOM 998 C C . GLY A 1 134 ? 11.548 -11.384 -8.924 1.00 90.62 134 GLY A C 1
ATOM 999 O O . GLY A 1 134 ? 12.619 -11.042 -8.437 1.00 90.62 134 GLY A O 1
ATOM 1000 N N . ALA A 1 135 ? 11.381 -12.586 -9.481 1.00 89.19 135 ALA A N 1
ATOM 1001 C CA . ALA A 1 135 ? 12.473 -13.552 -9.588 1.00 89.19 135 ALA A CA 1
ATOM 1002 C C . ALA A 1 135 ? 13.517 -13.126 -10.636 1.00 89.19 135 ALA A C 1
ATOM 1004 O O . ALA A 1 135 ? 14.717 -13.271 -10.415 1.00 89.19 135 ALA A O 1
ATOM 1005 N N . ARG A 1 136 ? 13.066 -12.546 -11.754 1.00 89.19 136 ARG A N 1
ATOM 1006 C CA . ARG A 1 136 ? 13.929 -12.079 -12.849 1.00 89.19 136 ARG A CA 1
ATOM 1007 C C . ARG A 1 136 ? 14.640 -10.757 -12.541 1.00 89.19 136 ARG A C 1
ATOM 1009 O O . ARG A 1 136 ? 15.768 -10.555 -12.981 1.00 89.19 136 ARG A O 1
ATOM 1016 N N . CYS A 1 137 ? 13.959 -9.849 -11.847 1.00 92.06 137 CYS A N 1
ATOM 1017 C CA . CYS A 1 137 ? 14.396 -8.478 -11.583 1.00 92.06 137 CYS A CA 1
ATOM 1018 C C . CYS A 1 137 ? 14.137 -8.049 -10.123 1.00 92.06 137 CYS A C 1
ATOM 1020 O O . CYS A 1 137 ? 13.418 -7.071 -9.888 1.00 92.06 137 CYS A O 1
ATOM 1022 N N . PRO A 1 138 ? 14.726 -8.725 -9.121 1.00 94.00 138 PRO A N 1
ATOM 1023 C CA . PRO A 1 138 ? 14.433 -8.448 -7.715 1.00 94.00 138 PRO A CA 1
ATOM 1024 C C . PRO A 1 138 ? 14.803 -7.022 -7.279 1.00 94.00 138 PRO A C 1
ATOM 1026 O O . PRO A 1 138 ? 14.080 -6.425 -6.481 1.00 94.00 138 PRO A O 1
ATOM 1029 N N . ALA A 1 139 ? 15.884 -6.421 -7.800 1.00 95.19 139 ALA A N 1
ATOM 1030 C CA . ALA A 1 139 ? 16.243 -5.046 -7.431 1.00 95.19 139 ALA A CA 1
ATOM 1031 C C . ALA A 1 139 ? 15.216 -4.031 -7.960 1.00 95.19 139 ALA A C 1
ATOM 1033 O O . ALA A 1 139 ? 14.808 -3.124 -7.232 1.00 95.19 139 ALA A O 1
ATOM 1034 N N . LEU A 1 140 ? 14.754 -4.215 -9.201 1.00 94.19 140 LEU A N 1
ATOM 1035 C CA . LEU A 1 140 ? 13.740 -3.350 -9.804 1.00 94.19 140 LEU A CA 1
ATOM 1036 C C . LEU A 1 140 ? 12.375 -3.525 -9.128 1.00 94.19 140 LEU A C 1
ATOM 1038 O O . LEU A 1 140 ? 11.701 -2.531 -8.881 1.00 94.19 140 LEU A O 1
ATOM 1042 N N . ALA A 1 141 ? 11.994 -4.753 -8.757 1.00 95.25 141 ALA A N 1
ATOM 1043 C CA . ALA A 1 141 ? 10.765 -5.009 -8.005 1.00 95.25 141 ALA A CA 1
ATOM 1044 C C . ALA A 1 141 ? 10.743 -4.273 -6.658 1.00 95.25 141 ALA A C 1
ATOM 1046 O O . ALA A 1 141 ? 9.744 -3.651 -6.309 1.00 95.25 141 ALA A O 1
ATOM 1047 N N . ARG A 1 142 ? 11.866 -4.260 -5.933 1.00 96.19 142 ARG A N 1
ATOM 1048 C CA . ARG A 1 142 ? 11.997 -3.522 -4.664 1.00 96.19 142 ARG A CA 1
ATOM 1049 C C . ARG A 1 142 ? 11.963 -2.009 -4.861 1.00 96.19 142 ARG A C 1
ATOM 1051 O O . ARG A 1 142 ? 11.349 -1.308 -4.059 1.00 96.19 142 ARG A O 1
ATOM 1058 N N . ALA A 1 143 ? 12.588 -1.502 -5.924 1.00 95.00 143 ALA A N 1
ATOM 1059 C CA . ALA A 1 143 ? 12.519 -0.084 -6.267 1.00 95.00 143 ALA A CA 1
ATOM 1060 C C . ALA A 1 143 ? 11.085 0.342 -6.636 1.00 95.00 143 ALA A C 1
ATOM 1062 O O . ALA A 1 143 ? 10.620 1.375 -6.158 1.00 95.00 143 ALA A O 1
ATOM 1063 N N . LEU A 1 144 ? 10.352 -0.483 -7.395 1.00 95.00 144 LEU A N 1
ATOM 1064 C CA . LEU A 1 144 ? 8.933 -0.257 -7.694 1.00 95.00 144 LEU A CA 1
ATOM 1065 C C . LEU A 1 144 ? 8.067 -0.316 -6.442 1.00 95.00 144 LEU A C 1
ATOM 1067 O O . LEU A 1 144 ? 7.257 0.578 -6.248 1.00 95.00 144 LEU A O 1
ATOM 1071 N N . ALA A 1 145 ? 8.259 -1.310 -5.572 1.00 96.00 145 ALA A N 1
ATOM 1072 C CA . ALA A 1 145 ? 7.536 -1.401 -4.306 1.00 96.00 145 ALA A CA 1
ATOM 1073 C C . ALA A 1 145 ? 7.700 -0.123 -3.477 1.00 96.00 145 ALA A C 1
ATOM 1075 O O . ALA A 1 145 ? 6.720 0.415 -2.972 1.00 96.00 145 ALA A O 1
ATOM 1076 N N . LYS A 1 146 ? 8.924 0.411 -3.396 1.00 94.44 146 LYS A N 1
ATOM 1077 C CA . LYS A 1 146 ? 9.200 1.673 -2.704 1.00 94.44 146 LYS A CA 1
ATOM 1078 C C . LYS A 1 146 ? 8.528 2.871 -3.382 1.00 94.44 146 LYS A C 1
ATOM 1080 O O . LYS A 1 146 ? 7.952 3.704 -2.687 1.00 94.44 146 LYS A O 1
ATOM 1085 N N . ALA A 1 147 ? 8.597 2.962 -4.712 1.00 93.12 147 ALA A N 1
ATOM 1086 C CA . ALA A 1 147 ? 7.945 4.032 -5.464 1.00 93.12 147 ALA A CA 1
ATOM 1087 C C . ALA A 1 147 ? 6.420 3.984 -5.286 1.00 93.12 147 ALA A C 1
ATOM 1089 O O . ALA A 1 147 ? 5.812 4.981 -4.922 1.00 93.12 147 ALA A O 1
ATOM 1090 N N . PHE A 1 148 ? 5.805 2.813 -5.453 1.00 94.88 148 PHE A N 1
ATOM 1091 C CA . PHE A 1 148 ? 4.371 2.613 -5.265 1.00 94.88 148 PHE A CA 1
ATOM 1092 C C . PHE A 1 148 ? 3.928 2.868 -3.825 1.00 94.88 148 PHE A C 1
ATOM 1094 O O . PHE A 1 148 ? 2.898 3.505 -3.631 1.00 94.88 148 PHE A O 1
ATOM 1101 N N . ALA A 1 149 ? 4.708 2.447 -2.824 1.00 93.25 149 ALA A N 1
ATOM 1102 C CA . ALA A 1 149 ? 4.383 2.676 -1.417 1.00 93.25 149 ALA A CA 1
ATOM 1103 C C . ALA A 1 149 ? 4.218 4.168 -1.090 1.00 93.25 149 ALA A C 1
ATOM 1105 O O . ALA A 1 149 ? 3.311 4.535 -0.350 1.00 93.25 149 ALA A O 1
ATOM 1106 N N . ALA A 1 150 ? 5.038 5.037 -1.692 1.00 91.38 150 ALA A N 1
ATOM 1107 C CA . ALA A 1 150 ? 4.945 6.484 -1.498 1.00 91.38 150 ALA A CA 1
ATOM 1108 C C . ALA A 1 150 ? 3.648 7.103 -2.058 1.00 91.38 150 ALA A C 1
ATOM 1110 O O . ALA A 1 150 ? 3.256 8.182 -1.623 1.00 91.38 150 ALA A O 1
ATOM 1111 N N . TYR A 1 151 ? 2.985 6.424 -2.999 1.00 92.56 151 TYR A N 1
ATOM 1112 C CA . TYR A 1 151 ? 1.748 6.873 -3.646 1.00 92.56 151 TYR A CA 1
ATOM 1113 C C . TYR A 1 151 ? 0.530 6.012 -3.280 1.00 92.56 151 TYR A C 1
ATOM 1115 O O . TYR A 1 151 ? -0.537 6.201 -3.859 1.00 92.56 151 TYR A O 1
ATOM 1123 N N . LEU A 1 152 ? 0.658 5.095 -2.313 1.00 92.81 152 LEU A N 1
ATOM 1124 C CA . LEU A 1 152 ? -0.442 4.239 -1.859 1.00 92.81 152 LEU A CA 1
ATOM 1125 C C . LEU A 1 152 ? -1.716 5.024 -1.495 1.00 92.81 152 LEU A C 1
ATOM 1127 O O . LEU A 1 152 ? -2.767 4.636 -1.997 1.00 92.81 152 LEU A O 1
ATOM 1131 N N . PRO A 1 153 ? -1.672 6.139 -0.733 1.00 92.31 153 PRO A N 1
ATOM 1132 C CA . PRO A 1 153 ? -2.885 6.914 -0.447 1.00 92.31 153 PRO A CA 1
ATOM 1133 C C . PRO A 1 153 ? -3.566 7.439 -1.722 1.00 92.31 153 PRO A C 1
ATOM 1135 O O . PRO A 1 153 ? -4.777 7.328 -1.898 1.00 92.31 153 PRO A O 1
ATOM 1138 N N . ALA A 1 154 ? -2.774 7.911 -2.686 1.00 92.88 154 ALA A N 1
ATOM 1139 C CA . ALA A 1 154 ? -3.276 8.432 -3.955 1.00 92.88 154 ALA A CA 1
ATOM 1140 C C . ALA A 1 154 ? -3.841 7.368 -4.890 1.00 92.88 154 ALA A C 1
ATOM 1142 O O . ALA A 1 154 ? -4.697 7.676 -5.722 1.00 92.88 154 ALA A O 1
ATOM 1143 N N . MET A 1 155 ? -3.421 6.110 -4.739 1.00 94.50 155 MET A N 1
ATOM 1144 C CA . MET A 1 155 ? -4.078 4.991 -5.411 1.00 94.50 155 MET A CA 1
ATOM 1145 C C . MET A 1 155 ? -5.539 4.847 -4.976 1.00 94.50 155 MET A C 1
ATOM 1147 O O . MET A 1 155 ? -6.339 4.432 -5.807 1.00 94.50 155 MET A O 1
ATOM 1151 N N . TYR A 1 156 ? -5.888 5.255 -3.752 1.00 91.62 156 TYR A N 1
ATOM 1152 C CA . TYR A 1 156 ? -7.250 5.229 -3.202 1.00 91.62 156 TYR A CA 1
ATOM 1153 C C . TYR A 1 156 ? -7.981 6.577 -3.280 1.00 91.62 156 TYR A C 1
ATOM 1155 O O . TYR A 1 156 ? -9.125 6.683 -2.857 1.00 91.62 156 TYR A O 1
ATOM 1163 N N . GLY A 1 157 ? -7.373 7.590 -3.907 1.00 85.00 157 GLY A N 1
ATOM 1164 C CA . GLY A 1 157 ? -8.018 8.879 -4.170 1.00 85.00 157 GLY A CA 1
ATOM 1165 C C . GLY A 1 157 ? -7.584 10.025 -3.258 1.00 85.00 157 GLY A C 1
ATOM 1166 O O . GLY A 1 157 ? -8.031 11.147 -3.487 1.00 85.00 157 GLY A O 1
ATOM 1167 N N . GLU A 1 158 ? -6.677 9.799 -2.303 1.00 84.88 158 GLU A N 1
ATOM 1168 C CA . GLU A 1 158 ? -6.082 10.890 -1.524 1.00 84.88 158 GLU A CA 1
ATOM 1169 C C . GLU A 1 158 ? -5.042 11.658 -2.351 1.00 84.88 158 GLU A C 1
ATOM 1171 O O . GLU A 1 158 ? -3.976 11.147 -2.690 1.00 84.88 158 GLU A O 1
ATOM 1176 N N . ASP A 1 159 ? -5.319 12.917 -2.680 1.00 75.06 159 ASP A N 1
ATOM 1177 C CA . ASP A 1 159 ? -4.427 13.739 -3.507 1.00 75.06 159 ASP A CA 1
ATOM 1178 C C . ASP A 1 159 ? -3.304 14.438 -2.715 1.00 75.06 159 ASP A C 1
ATOM 1180 O O . ASP A 1 159 ? -2.340 14.946 -3.306 1.00 75.06 159 ASP A O 1
ATOM 1184 N N . GLN A 1 160 ? -3.397 14.451 -1.381 1.00 74.75 160 GLN A N 1
ATOM 1185 C CA . GLN A 1 160 ? -2.498 15.205 -0.513 1.00 74.75 160 GLN A CA 1
ATOM 1186 C C . GLN A 1 160 ? -1.052 14.707 -0.637 1.00 74.75 160 GLN A C 1
ATOM 1188 O O . GLN A 1 160 ? -0.698 13.606 -0.225 1.00 74.75 160 GLN A O 1
ATOM 1193 N N . GLY A 1 161 ? -0.184 15.550 -1.202 1.00 70.06 161 GLY A N 1
ATOM 1194 C CA . GLY A 1 161 ? 1.241 15.245 -1.367 1.00 70.06 161 GLY A CA 1
ATOM 1195 C C . GLY A 1 161 ? 1.577 14.322 -2.545 1.00 70.06 161 GLY A C 1
ATOM 1196 O O . GLY A 1 161 ? 2.752 14.029 -2.756 1.00 70.06 161 GLY A O 1
ATOM 1197 N N . ALA A 1 162 ? 0.590 13.930 -3.357 1.00 83.19 162 ALA A N 1
ATOM 1198 C CA . ALA A 1 162 ? 0.740 12.968 -4.450 1.00 83.19 162 ALA A CA 1
ATOM 1199 C C . ALA A 1 162 ? 0.528 13.588 -5.844 1.00 83.19 162 ALA A C 1
ATOM 1201 O O . ALA A 1 162 ? -0.126 13.020 -6.725 1.00 83.19 162 ALA A O 1
ATOM 1202 N N . SER A 1 163 ? 1.092 14.781 -6.052 1.00 86.06 163 SER A N 1
ATOM 1203 C CA . SER A 1 163 ? 0.966 15.529 -7.308 1.00 86.06 163 SER A CA 1
ATOM 1204 C C . SER A 1 163 ? 1.303 14.662 -8.530 1.00 86.06 163 SER A C 1
ATOM 1206 O O . SER A 1 163 ? 2.329 13.983 -8.554 1.00 86.06 163 SER A O 1
ATOM 1208 N N . GLY A 1 164 ? 0.428 14.690 -9.540 1.00 85.56 164 GLY A N 1
ATOM 1209 C CA . GLY A 1 164 ? 0.594 13.988 -10.817 1.00 85.56 164 GLY A CA 1
ATOM 1210 C C . GLY A 1 164 ? 0.240 12.498 -10.826 1.00 85.56 164 GLY A C 1
ATOM 1211 O O . GLY A 1 164 ? 0.220 11.900 -11.897 1.00 85.56 164 GLY A O 1
ATOM 1212 N N . PHE A 1 165 ? -0.088 11.893 -9.679 1.00 89.69 165 PHE A N 1
ATOM 1213 C CA . PHE A 1 165 ? -0.573 10.507 -9.629 1.00 89.69 165 PHE A CA 1
ATOM 1214 C C . PHE A 1 165 ? -2.080 10.383 -9.937 1.00 89.69 165 PHE A C 1
ATOM 1216 O O . PHE A 1 165 ? -2.600 9.289 -10.142 1.00 89.69 165 PHE A O 1
ATOM 1223 N N . THR A 1 166 ? -2.806 11.497 -10.006 1.00 85.31 166 THR A N 1
ATOM 1224 C CA . THR A 1 166 ? -4.255 11.494 -10.221 1.00 85.31 166 THR A CA 1
ATOM 1225 C C . THR A 1 166 ? -4.641 11.218 -11.689 1.00 85.31 166 THR A C 1
ATOM 1227 O O . THR A 1 166 ? -3.915 11.599 -12.610 1.00 85.31 166 THR A O 1
ATOM 1230 N N . PRO A 1 167 ? -5.794 10.561 -11.945 1.00 89.50 167 PRO A N 1
ATOM 1231 C CA . PRO A 1 167 ? -6.698 9.966 -10.958 1.00 89.50 167 PRO A CA 1
ATOM 1232 C C . PRO A 1 167 ? -6.126 8.670 -10.365 1.00 89.50 167 PRO A C 1
ATOM 1234 O O . PRO A 1 167 ? -5.310 8.008 -11.019 1.00 89.50 167 PRO A O 1
ATOM 1237 N N . GLY A 1 168 ? -6.602 8.322 -9.163 1.00 90.31 168 GLY A N 1
ATOM 1238 C CA . GLY A 1 168 ? -6.283 7.072 -8.469 1.00 90.31 168 GLY A CA 1
ATOM 1239 C C . GLY A 1 168 ? -6.649 5.814 -9.265 1.00 90.31 168 GLY A C 1
ATOM 1240 O O . GLY A 1 168 ? -7.154 5.875 -10.392 1.00 90.31 168 GLY A O 1
ATOM 1241 N N . LEU A 1 169 ? -6.356 4.656 -8.684 1.00 93.81 169 LEU A N 1
ATOM 1242 C CA . LEU A 1 169 ? -6.559 3.352 -9.308 1.00 93.81 169 LEU A CA 1
ATOM 1243 C C . LEU A 1 169 ? -7.855 2.713 -8.808 1.00 93.81 169 LEU A C 1
ATOM 1245 O O . LEU A 1 169 ? -8.384 3.067 -7.760 1.00 93.81 169 LEU A O 1
ATOM 1249 N N . LYS A 1 170 ? -8.378 1.742 -9.558 1.00 95.19 170 LYS A N 1
ATOM 1250 C CA . LYS A 1 170 ? -9.453 0.889 -9.042 1.00 95.19 170 LYS A CA 1
ATOM 1251 C C . LYS A 1 170 ? -8.868 -0.106 -8.042 1.00 95.19 170 LYS A C 1
ATOM 1253 O O . LYS A 1 170 ? -7.741 -0.562 -8.219 1.00 95.19 170 LYS A O 1
ATOM 1258 N N . THR A 1 171 ? -9.655 -0.545 -7.069 1.00 93.94 171 THR A N 1
ATOM 1259 C CA . THR A 1 171 ? -9.238 -1.536 -6.062 1.00 93.94 171 THR A CA 1
ATOM 1260 C C . THR A 1 171 ? -8.704 -2.835 -6.692 1.00 93.94 171 THR A C 1
ATOM 1262 O O . THR A 1 171 ? -7.636 -3.329 -6.325 1.00 93.94 171 THR A O 1
ATOM 1265 N N . ALA A 1 172 ? -9.371 -3.339 -7.738 1.00 95.00 172 ALA A N 1
ATOM 1266 C CA . ALA A 1 172 ? -8.898 -4.493 -8.508 1.00 95.00 172 ALA A CA 1
ATOM 1267 C C . ALA A 1 172 ? -7.537 -4.251 -9.197 1.00 95.00 172 ALA A C 1
ATOM 1269 O O . ALA A 1 172 ? -6.731 -5.172 -9.322 1.00 95.00 172 ALA A O 1
ATOM 1270 N N . ASP A 1 173 ? -7.256 -3.014 -9.614 1.00 95.94 173 ASP A N 1
ATOM 1271 C CA . ASP A 1 173 ? -5.977 -2.635 -10.219 1.00 95.94 173 ASP A CA 1
ATOM 1272 C C . ASP A 1 173 ? -4.873 -2.574 -9.150 1.00 95.94 173 ASP A C 1
ATOM 1274 O O . ASP A 1 173 ? -3.772 -3.072 -9.374 1.00 95.94 173 ASP A O 1
ATOM 1278 N N . VAL A 1 174 ? -5.170 -2.069 -7.946 1.00 96.31 174 VAL A N 1
ATOM 1279 C CA . VAL A 1 174 ? -4.224 -2.121 -6.815 1.00 96.31 174 VAL A CA 1
ATOM 1280 C C . VAL A 1 174 ? -3.904 -3.568 -6.434 1.00 96.31 174 VAL A C 1
ATOM 1282 O O . VAL A 1 174 ? -2.740 -3.896 -6.212 1.00 96.31 174 VAL A O 1
ATOM 1285 N N . THR A 1 175 ? -4.903 -4.458 -6.439 1.00 95.75 175 THR A N 1
ATOM 1286 C CA . THR A 1 175 ? -4.697 -5.898 -6.200 1.00 95.75 175 THR A CA 1
ATOM 1287 C C . THR A 1 175 ? -3.752 -6.512 -7.241 1.00 95.75 175 THR A C 1
ATOM 1289 O O . THR A 1 175 ? -2.812 -7.222 -6.886 1.00 95.75 175 THR A O 1
ATOM 1292 N N . LYS A 1 176 ? -3.953 -6.206 -8.530 1.00 95.69 176 LYS A N 1
ATOM 1293 C CA . LYS A 1 176 ? -3.084 -6.667 -9.631 1.00 95.69 176 LYS A CA 1
ATOM 1294 C C . LYS A 1 176 ? -1.653 -6.156 -9.493 1.00 95.69 176 LYS A C 1
ATOM 1296 O O . LYS A 1 176 ? -0.702 -6.919 -9.641 1.00 95.69 176 LYS A O 1
ATOM 1301 N N . LEU A 1 177 ? -1.497 -4.874 -9.173 1.00 96.19 177 LEU A N 1
ATOM 1302 C CA . LEU A 1 177 ? -0.196 -4.260 -8.924 1.00 96.19 177 LEU A CA 1
ATOM 1303 C C . LEU A 1 177 ? 0.521 -4.930 -7.748 1.00 96.19 177 LEU A C 1
ATOM 1305 O O . LEU A 1 177 ? 1.693 -5.292 -7.870 1.00 96.19 177 LEU A O 1
ATOM 1309 N N . ALA A 1 178 ? -0.186 -5.138 -6.635 1.00 95.75 178 ALA A N 1
ATOM 1310 C CA . ALA A 1 178 ? 0.346 -5.821 -5.466 1.00 95.75 178 ALA A CA 1
ATOM 1311 C C . ALA A 1 178 ? 0.797 -7.247 -5.824 1.00 95.75 178 ALA A C 1
ATOM 1313 O O . ALA A 1 178 ? 1.912 -7.622 -5.473 1.00 95.75 178 ALA A O 1
ATOM 1314 N N . ALA A 1 179 ? 0.008 -8.002 -6.597 1.00 94.50 179 ALA A N 1
ATOM 1315 C CA . ALA A 1 179 ? 0.360 -9.360 -7.017 1.00 94.50 179 ALA A CA 1
ATOM 1316 C C . ALA A 1 179 ? 1.679 -9.408 -7.809 1.00 94.50 179 ALA A C 1
ATOM 1318 O O . ALA A 1 179 ? 2.535 -10.248 -7.527 1.00 94.50 179 ALA A O 1
ATOM 1319 N N . VAL A 1 180 ? 1.900 -8.459 -8.729 1.00 95.31 180 VAL A N 1
ATOM 1320 C CA . VAL A 1 180 ? 3.175 -8.354 -9.459 1.00 95.31 180 VAL A CA 1
ATOM 1321 C C . VAL A 1 180 ? 4.334 -8.045 -8.511 1.00 95.31 180 VAL A C 1
ATOM 1323 O O . VAL A 1 180 ? 5.382 -8.686 -8.598 1.00 95.31 180 VAL A O 1
ATOM 1326 N N . ILE A 1 181 ? 4.168 -7.098 -7.584 1.00 95.88 181 ILE A N 1
ATOM 1327 C CA . ILE A 1 181 ? 5.197 -6.772 -6.583 1.00 95.88 181 ILE A CA 1
ATOM 1328 C C . ILE A 1 181 ? 5.496 -7.971 -5.673 1.00 95.88 181 ILE A C 1
ATOM 1330 O O . ILE A 1 181 ? 6.660 -8.246 -5.378 1.00 95.88 181 ILE A O 1
ATOM 1334 N N . GLY A 1 182 ? 4.464 -8.730 -5.300 1.00 93.81 182 GLY A N 1
ATOM 1335 C CA . GLY A 1 182 ? 4.546 -9.936 -4.476 1.00 93.81 182 GLY A CA 1
ATOM 1336 C C . GLY A 1 182 ? 5.369 -11.069 -5.087 1.00 93.81 182 GLY A C 1
ATOM 1337 O O . GLY A 1 182 ? 5.774 -11.985 -4.372 1.00 93.81 182 GLY A O 1
ATOM 1338 N N . THR A 1 183 ? 5.687 -11.000 -6.383 1.00 93.88 183 THR A N 1
ATOM 1339 C CA . THR A 1 183 ? 6.575 -11.978 -7.024 1.00 93.88 183 THR A CA 1
ATOM 1340 C C . THR A 1 183 ? 8.029 -11.915 -6.530 1.00 93.88 183 THR A C 1
ATOM 1342 O O . THR A 1 183 ? 8.745 -12.904 -6.683 1.00 93.88 183 THR A O 1
ATOM 1345 N N . ASP A 1 184 ? 8.474 -10.807 -5.910 1.00 94.94 184 ASP A N 1
ATOM 1346 C CA . ASP A 1 184 ? 9.674 -10.759 -5.052 1.00 94.94 184 ASP A CA 1
ATOM 1347 C C . ASP A 1 184 ? 9.221 -10.671 -3.593 1.00 94.94 184 ASP A C 1
ATOM 1349 O O . ASP A 1 184 ? 8.595 -9.698 -3.177 1.00 94.94 184 ASP A O 1
ATOM 1353 N N . ARG A 1 185 ? 9.571 -11.675 -2.782 1.00 93.25 185 ARG A N 1
ATOM 1354 C CA . ARG A 1 185 ? 9.105 -11.768 -1.388 1.00 93.25 185 ARG A CA 1
ATOM 1355 C C . ARG A 1 185 ? 9.501 -10.555 -0.543 1.00 93.25 185 ARG A C 1
ATOM 1357 O O . ARG A 1 185 ? 8.737 -10.130 0.317 1.00 93.25 185 ARG A O 1
ATOM 1364 N N . THR A 1 186 ? 10.693 -9.999 -0.761 1.00 94.75 186 THR A N 1
ATOM 1365 C CA . THR A 1 186 ? 11.167 -8.828 -0.009 1.00 94.75 186 THR A CA 1
ATOM 1366 C C . THR A 1 186 ? 10.385 -7.573 -0.390 1.00 94.75 186 THR A C 1
ATOM 1368 O O . THR A 1 186 ? 9.940 -6.852 0.500 1.00 94.75 186 THR A O 1
ATOM 1371 N N . ALA A 1 187 ? 10.185 -7.333 -1.687 1.00 95.50 187 ALA A N 1
ATOM 1372 C CA . ALA A 1 187 ? 9.373 -6.236 -2.199 1.00 95.50 187 ALA A CA 1
ATOM 1373 C C . ALA A 1 187 ? 7.923 -6.344 -1.711 1.00 95.50 187 ALA A C 1
ATOM 1375 O O . ALA A 1 187 ? 7.382 -5.369 -1.195 1.00 95.50 187 ALA A O 1
ATOM 1376 N N . GLY A 1 188 ? 7.335 -7.541 -1.799 1.00 94.50 188 GLY A N 1
ATOM 1377 C CA . GLY A 1 188 ? 5.995 -7.822 -1.300 1.00 94.50 188 GLY A CA 1
ATOM 1378 C C . GLY A 1 188 ? 5.850 -7.540 0.196 1.00 94.50 188 GLY A C 1
ATOM 1379 O O . GLY A 1 188 ? 4.950 -6.814 0.602 1.00 94.50 188 GLY A O 1
ATOM 1380 N N . ASN A 1 189 ? 6.768 -8.034 1.028 1.00 92.94 189 ASN A N 1
ATOM 1381 C CA . ASN A 1 189 ? 6.701 -7.802 2.472 1.00 92.94 189 ASN A CA 1
ATOM 1382 C C . ASN A 1 189 ? 6.819 -6.318 2.844 1.00 92.94 189 ASN A C 1
ATOM 1384 O O . ASN A 1 189 ? 6.078 -5.852 3.708 1.00 92.94 189 ASN A O 1
ATOM 1388 N N . GLU A 1 190 ? 7.716 -5.566 2.200 1.00 93.44 190 GLU A N 1
ATOM 1389 C CA . GLU A 1 190 ? 7.846 -4.131 2.473 1.00 93.44 190 GLU A CA 1
ATOM 1390 C C . GLU A 1 190 ? 6.613 -3.360 1.987 1.00 93.44 190 GLU A C 1
ATOM 1392 O O . GLU A 1 190 ? 6.071 -2.549 2.733 1.00 93.44 190 GLU A O 1
ATOM 1397 N N . PHE A 1 191 ? 6.111 -3.651 0.784 1.00 94.56 191 PHE A N 1
ATOM 1398 C CA . PHE A 1 191 ? 4.896 -3.019 0.266 1.00 94.56 191 PHE A CA 1
ATOM 1399 C C . PHE A 1 191 ? 3.675 -3.317 1.148 1.00 94.56 191 PHE A C 1
ATOM 1401 O O . PHE A 1 191 ? 2.940 -2.404 1.520 1.00 94.56 191 PHE A O 1
ATOM 1408 N N . GLY A 1 192 ? 3.507 -4.578 1.562 1.00 92.56 192 GLY A N 1
ATOM 1409 C CA . GLY A 1 192 ? 2.453 -5.002 2.483 1.00 92.56 192 GLY A CA 1
ATOM 1410 C C . GLY A 1 192 ? 2.556 -4.320 3.848 1.00 92.56 192 GLY A C 1
ATOM 1411 O O . GLY A 1 192 ? 1.546 -3.882 4.393 1.00 92.56 192 GLY A O 1
ATOM 1412 N N . LYS A 1 193 ? 3.773 -4.147 4.379 1.00 91.06 193 LYS A N 1
ATOM 1413 C CA . LYS A 1 193 ? 4.015 -3.406 5.625 1.00 91.06 193 LYS A CA 1
ATOM 1414 C C . LYS A 1 193 ? 3.618 -1.932 5.509 1.00 91.06 193 LYS A C 1
ATOM 1416 O O . LYS A 1 193 ? 2.963 -1.423 6.413 1.00 91.06 193 LYS A O 1
ATOM 1421 N N . GLN A 1 194 ? 3.990 -1.254 4.424 1.00 92.56 194 GLN A N 1
ATOM 1422 C CA . GLN A 1 194 ? 3.612 0.148 4.194 1.00 92.56 194 GLN A CA 1
ATOM 1423 C C . GLN A 1 194 ? 2.091 0.295 4.055 1.00 92.56 194 GLN A C 1
ATOM 1425 O O . GLN A 1 194 ? 1.493 1.181 4.660 1.00 92.56 194 GLN A O 1
ATOM 1430 N N . GLY A 1 195 ? 1.446 -0.629 3.337 1.00 92.19 195 GLY A N 1
ATOM 1431 C CA . GLY A 1 195 ? -0.011 -0.678 3.243 1.00 92.19 195 GLY A CA 1
ATOM 1432 C C . GLY A 1 195 ? -0.696 -0.911 4.591 1.00 92.19 195 GLY A C 1
ATOM 1433 O O . GLY A 1 195 ? -1.673 -0.237 4.903 1.00 92.19 195 GLY A O 1
ATOM 1434 N N . ARG A 1 196 ? -0.142 -1.782 5.444 1.00 87.25 196 ARG A N 1
ATOM 1435 C CA . ARG A 1 196 ? -0.625 -1.967 6.821 1.00 87.25 196 ARG A CA 1
ATOM 1436 C C . ARG A 1 196 ? -0.549 -0.678 7.631 1.00 87.25 196 ARG A C 1
ATOM 1438 O O . ARG A 1 196 ? -1.529 -0.295 8.255 1.00 87.25 196 ARG A O 1
ATOM 1445 N N . GLN A 1 197 ? 0.597 -0.005 7.601 1.00 88.06 197 GLN A N 1
ATOM 1446 C CA . GLN A 1 197 ? 0.790 1.249 8.331 1.00 88.06 197 GLN A CA 1
ATOM 1447 C C . GLN A 1 197 ? -0.190 2.337 7.876 1.00 88.06 197 GLN A C 1
ATOM 1449 O O . GLN A 1 197 ? -0.649 3.125 8.702 1.00 88.06 197 GLN A O 1
ATOM 1454 N N . LEU A 1 198 ? -0.524 2.369 6.582 1.00 90.88 198 LEU A N 1
ATOM 1455 C CA . LEU A 1 198 ? -1.529 3.277 6.037 1.00 90.88 198 LEU A CA 1
ATOM 1456 C C . LEU A 1 198 ? -2.949 2.916 6.498 1.00 90.88 198 LEU A C 1
ATOM 1458 O O . LEU A 1 198 ? -3.659 3.796 6.972 1.00 90.88 198 LEU A O 1
ATOM 1462 N N . ALA A 1 199 ? -3.340 1.641 6.448 1.00 88.94 199 ALA A N 1
ATOM 1463 C CA . ALA A 1 199 ? -4.637 1.201 6.966 1.00 88.94 199 ALA A CA 1
ATOM 1464 C C . ALA A 1 199 ? -4.795 1.531 8.466 1.00 88.94 199 ALA A C 1
ATOM 1466 O O . ALA A 1 199 ? -5.781 2.145 8.863 1.00 88.94 199 ALA A O 1
ATOM 1467 N N . GLU A 1 200 ? -3.776 1.247 9.285 1.00 85.62 200 GLU A N 1
ATOM 1468 C CA . GLU A 1 200 ? -3.755 1.597 10.716 1.00 85.62 200 GLU A CA 1
ATOM 1469 C C . GLU A 1 200 ? -3.787 3.115 10.962 1.00 85.62 200 GLU A C 1
ATOM 1471 O O . GLU A 1 200 ? -4.209 3.578 12.026 1.00 85.62 200 GLU A O 1
ATOM 1476 N N . LYS A 1 201 ? -3.273 3.918 10.025 1.00 87.75 201 LYS A N 1
ATOM 1477 C CA . LYS A 1 201 ? -3.376 5.380 10.081 1.00 87.75 201 LYS A CA 1
ATOM 1478 C C . LYS A 1 201 ? -4.828 5.808 9.841 1.00 87.75 201 LYS A C 1
ATOM 1480 O O . LYS A 1 201 ? -5.361 6.543 10.665 1.00 87.75 201 LYS A O 1
ATOM 1485 N N . TRP A 1 202 ? -5.468 5.306 8.788 1.00 89.94 202 TRP A N 1
ATOM 1486 C CA . TRP A 1 202 ? -6.867 5.603 8.464 1.00 89.94 202 TRP A CA 1
ATOM 1487 C C . TRP A 1 202 ? -7.846 5.166 9.554 1.00 89.94 202 TRP A C 1
ATOM 1489 O O . TRP A 1 202 ? -8.753 5.916 9.902 1.00 89.94 202 TRP A O 1
ATOM 1499 N N . GLU A 1 203 ? -7.637 3.996 10.159 1.00 85.81 203 GLU A N 1
ATOM 1500 C CA . GLU A 1 203 ? -8.447 3.525 11.290 1.00 85.81 203 GLU A CA 1
ATOM 1501 C C . GLU A 1 203 ? -8.339 4.453 12.511 1.00 85.81 203 GLU A C 1
ATOM 1503 O O . GLU A 1 203 ? -9.334 4.713 13.193 1.00 85.81 203 GLU A O 1
ATOM 1508 N N . ARG A 1 204 ? -7.141 4.987 12.783 1.00 84.06 204 ARG A N 1
ATOM 1509 C CA . ARG A 1 204 ? -6.924 5.969 13.857 1.00 84.06 204 ARG A CA 1
ATOM 1510 C C . ARG A 1 204 ? -7.553 7.318 13.540 1.00 84.06 204 ARG A C 1
ATOM 1512 O O . ARG A 1 204 ? -8.222 7.868 14.405 1.00 84.06 204 ARG A O 1
ATOM 1519 N N . GLU A 1 205 ? -7.388 7.816 12.318 1.00 87.75 205 GLU A N 1
ATOM 1520 C CA . GLU A 1 205 ? -8.030 9.057 11.869 1.00 87.75 205 GLU A CA 1
ATOM 1521 C C . GLU A 1 205 ? -9.559 8.945 11.942 1.00 87.75 205 GLU A C 1
ATOM 1523 O O . GLU A 1 205 ? -10.219 9.852 12.444 1.00 87.75 205 GLU A O 1
ATOM 1528 N N . PHE A 1 206 ? -10.123 7.793 11.565 1.00 87.31 206 PHE A N 1
ATOM 1529 C CA . PHE A 1 206 ? -11.540 7.505 11.764 1.00 87.31 206 PHE A CA 1
ATOM 1530 C C . PHE A 1 206 ? -11.939 7.550 13.243 1.00 87.31 206 PHE A C 1
ATOM 1532 O O . PHE A 1 206 ? -12.898 8.239 13.597 1.00 87.31 206 PHE A O 1
ATOM 1539 N N . ALA A 1 207 ? -11.210 6.850 14.117 1.00 83.38 207 ALA A N 1
ATOM 1540 C CA . ALA A 1 207 ? -11.481 6.850 15.553 1.00 83.38 207 ALA A CA 1
ATOM 1541 C C . ALA A 1 207 ? -11.432 8.269 16.153 1.00 83.38 207 ALA A C 1
ATOM 1543 O O . ALA A 1 207 ? -12.321 8.645 16.923 1.00 83.38 207 ALA A O 1
ATOM 1544 N N . ASP A 1 208 ? -10.442 9.073 15.760 1.00 84.69 208 ASP A N 1
ATOM 1545 C CA . ASP A 1 208 ? -10.316 10.474 16.163 1.00 84.69 208 ASP A CA 1
ATOM 1546 C C . ASP A 1 208 ? -11.520 11.309 15.702 1.00 84.69 208 ASP A C 1
ATOM 1548 O O . ASP A 1 208 ? -12.096 12.045 16.510 1.00 84.69 208 ASP A O 1
ATOM 1552 N N . SER A 1 209 ? -11.963 11.151 14.449 1.00 84.69 209 SER A N 1
ATOM 1553 C CA . SER A 1 209 ? -13.145 11.840 13.913 1.00 84.69 209 SER A CA 1
ATOM 1554 C C . SER A 1 209 ? -14.446 11.437 14.611 1.00 84.69 209 SER A C 1
ATOM 1556 O O . SER A 1 209 ? -15.330 12.270 14.826 1.00 84.69 209 SER A O 1
ATOM 1558 N N . VAL A 1 210 ? -14.592 10.169 15.009 1.00 82.00 210 VAL A N 1
ATOM 1559 C CA . VAL A 1 210 ? -15.771 9.721 15.766 1.00 82.00 210 VAL A CA 1
ATOM 1560 C C . VAL A 1 210 ? -15.833 10.400 17.132 1.00 82.00 210 VAL A C 1
ATOM 1562 O O . VAL A 1 210 ? -16.912 10.830 17.555 1.00 82.00 210 VAL A O 1
ATOM 1565 N N . VAL A 1 211 ? -14.688 10.522 17.807 1.00 79.25 211 VAL A N 1
AT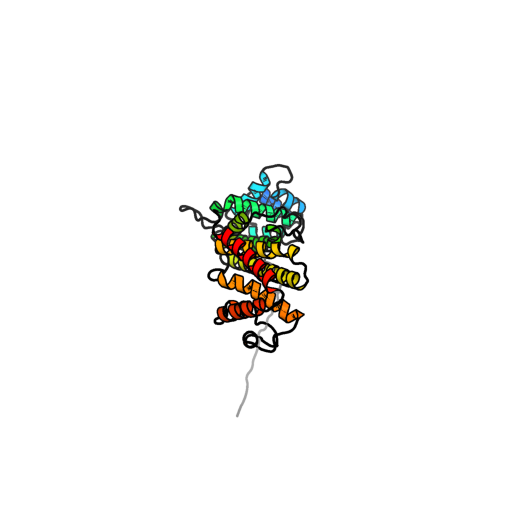OM 1566 C CA . VAL A 1 211 ? -14.597 11.158 19.127 1.00 79.25 211 VAL A CA 1
ATOM 1567 C C . VAL A 1 211 ? -14.725 12.682 19.039 1.00 79.25 211 VAL A C 1
ATOM 1569 O O . VAL A 1 211 ? -15.317 13.284 19.935 1.00 79.25 211 VAL A O 1
ATOM 1572 N N . SER A 1 212 ? -14.240 13.316 17.967 1.00 82.12 212 SER A N 1
ATOM 1573 C CA . SER A 1 212 ? -14.394 14.763 17.739 1.00 82.12 212 SER A CA 1
ATOM 1574 C C . SER A 1 212 ? -15.795 15.172 17.261 1.00 82.12 212 SER A C 1
ATOM 1576 O O . SER A 1 212 ? -16.151 16.346 17.358 1.00 82.12 212 SER A O 1
ATOM 1578 N N . GLY A 1 213 ? -16.608 14.219 16.790 1.00 78.62 213 GLY A N 1
ATOM 1579 C CA . GLY A 1 213 ? -17.968 14.459 16.298 1.00 78.62 213 GLY A CA 1
ATOM 1580 C C . GLY A 1 213 ? -18.077 14.678 14.783 1.00 78.62 213 GLY A C 1
ATOM 1581 O O . GLY A 1 213 ? -19.173 14.936 14.291 1.00 78.62 213 GLY A O 1
ATOM 1582 N N . GLU A 1 214 ? -16.993 14.509 14.025 1.00 78.44 214 GLU A N 1
ATOM 1583 C CA . GLU A 1 214 ? -16.914 14.673 12.561 1.00 78.44 214 GLU A CA 1
ATOM 1584 C C . GLU A 1 214 ? -17.240 13.364 11.806 1.00 78.44 214 GLU A C 1
ATOM 1586 O O . GLU A 1 214 ? -16.523 12.908 10.916 1.00 78.44 214 GLU A O 1
ATOM 1591 N N . LYS A 1 215 ? -18.343 12.717 12.192 1.00 69.56 215 LYS A N 1
ATOM 1592 C CA . LYS A 1 215 ? -18.622 11.294 11.912 1.00 69.56 215 LYS A CA 1
ATOM 1593 C C . LYS A 1 215 ? -18.844 10.945 10.434 1.00 69.56 215 LYS A C 1
ATOM 1595 O O . LYS A 1 215 ? -18.335 9.933 9.954 1.00 69.56 215 LYS A O 1
ATOM 1600 N N . GLU A 1 216 ? -19.621 11.751 9.710 1.00 62.84 216 GLU A N 1
ATOM 1601 C CA . GLU A 1 216 ? -19.999 11.456 8.315 1.00 62.84 216 GLU A CA 1
ATOM 1602 C C . GLU A 1 216 ? -18.811 11.573 7.360 1.00 62.84 216 GLU A C 1
ATOM 1604 O O . GLU A 1 216 ? -18.699 10.799 6.409 1.00 62.84 216 GLU A O 1
ATOM 1609 N N . ALA A 1 217 ? -17.889 12.494 7.650 1.00 63.44 217 ALA A N 1
ATOM 1610 C CA . ALA A 1 217 ? -16.720 12.714 6.819 1.00 63.44 217 ALA A CA 1
ATOM 1611 C C . ALA A 1 217 ? -15.746 11.537 6.880 1.00 63.44 217 ALA A C 1
ATOM 1613 O O . ALA A 1 217 ? -15.078 11.308 5.892 1.00 63.44 217 ALA A O 1
ATOM 1614 N N . ALA A 1 218 ? -15.685 10.760 7.965 1.00 80.06 218 ALA A N 1
ATOM 1615 C CA . ALA A 1 218 ? -14.607 9.792 8.187 1.00 80.06 218 ALA A CA 1
ATOM 1616 C C . ALA A 1 218 ? -14.914 8.344 7.761 1.00 80.06 218 ALA A C 1
ATOM 1618 O O . ALA A 1 218 ? -14.011 7.517 7.703 1.00 80.06 218 ALA A O 1
ATOM 1619 N N . THR A 1 219 ? -16.164 8.003 7.422 1.00 82.62 219 THR A N 1
ATOM 1620 C CA . THR A 1 219 ? -16.535 6.606 7.087 1.00 82.62 219 THR A CA 1
ATOM 1621 C C . THR A 1 219 ? -15.823 6.084 5.826 1.00 82.62 219 THR A C 1
ATOM 1623 O O . THR A 1 219 ? -15.576 4.884 5.705 1.00 82.62 219 THR A O 1
ATOM 1626 N N . HIS A 1 220 ? -15.435 6.973 4.902 1.00 89.00 220 HIS A N 1
ATOM 1627 C CA . HIS A 1 220 ? -14.643 6.591 3.726 1.00 89.00 220 HIS A CA 1
ATOM 1628 C C . HIS A 1 220 ? -13.275 5.997 4.096 1.00 89.00 220 HIS A C 1
ATOM 1630 O O . HIS A 1 220 ? -12.857 5.059 3.426 1.00 89.00 220 HIS A O 1
ATOM 1636 N N . LEU A 1 221 ? -12.651 6.448 5.194 1.00 90.12 221 LEU A N 1
ATOM 1637 C CA . LEU A 1 221 ? -11.360 5.941 5.678 1.00 90.12 221 LEU A CA 1
ATOM 1638 C C . LEU A 1 221 ? -11.437 4.448 6.010 1.00 90.12 221 LEU A C 1
ATOM 1640 O O . LEU A 1 221 ? -10.552 3.675 5.658 1.00 90.12 221 LEU A O 1
ATOM 1644 N N . MET A 1 222 ? -12.539 4.015 6.630 1.00 89.25 222 MET A N 1
ATOM 1645 C CA . MET A 1 222 ? -12.759 2.601 6.954 1.00 89.25 222 MET A CA 1
ATOM 1646 C C . MET A 1 222 ? -13.004 1.756 5.704 1.00 89.25 222 MET A C 1
ATOM 1648 O O . MET A 1 222 ? -12.537 0.620 5.625 1.00 89.25 222 MET A O 1
ATOM 1652 N N . ARG A 1 223 ? -13.703 2.309 4.707 1.00 92.06 223 ARG A N 1
ATOM 1653 C CA . ARG A 1 223 ? -13.863 1.659 3.400 1.00 92.06 223 ARG A CA 1
ATOM 1654 C C . ARG A 1 223 ? -12.511 1.490 2.707 1.00 92.06 223 ARG A C 1
ATOM 1656 O O . ARG A 1 223 ? -12.200 0.389 2.270 1.00 92.06 223 ARG A O 1
ATOM 1663 N N . GLU A 1 224 ? -11.711 2.548 2.634 1.00 92.94 224 GLU A N 1
ATOM 1664 C CA . GLU A 1 224 ? -10.400 2.548 1.971 1.00 92.94 224 GLU A CA 1
ATOM 1665 C C . GLU A 1 224 ? -9.399 1.632 2.681 1.00 92.94 224 GLU A C 1
ATOM 1667 O O . GLU A 1 224 ? -8.715 0.848 2.023 1.00 92.94 224 GLU A O 1
ATOM 1672 N N . ALA A 1 225 ? -9.389 1.621 4.017 1.00 90.81 225 ALA A N 1
ATOM 1673 C CA . ALA A 1 225 ? -8.610 0.667 4.800 1.00 90.81 225 ALA A CA 1
ATOM 1674 C C . ALA A 1 225 ? -9.019 -0.786 4.501 1.00 90.81 225 ALA A C 1
ATOM 1676 O O . ALA A 1 225 ? -8.154 -1.628 4.246 1.00 90.81 225 ALA A O 1
ATOM 1677 N N . GLY A 1 226 ? -10.326 -1.071 4.444 1.00 88.81 226 GLY A N 1
ATOM 1678 C CA . GLY A 1 226 ? -10.846 -2.393 4.090 1.00 88.81 226 GLY A CA 1
ATOM 1679 C C . GLY A 1 226 ? -10.470 -2.826 2.675 1.00 88.81 226 GLY A C 1
ATOM 1680 O O . GLY A 1 226 ? -10.033 -3.958 2.463 1.00 88.81 226 GLY A O 1
ATOM 1681 N N . GLU A 1 227 ? -10.584 -1.917 1.708 1.00 93.31 227 GLU A N 1
ATOM 1682 C CA . GLU A 1 227 ? -10.186 -2.159 0.322 1.00 93.31 227 GLU A CA 1
ATOM 1683 C C . GLU A 1 227 ? -8.675 -2.409 0.177 1.00 93.31 227 GLU A C 1
ATOM 1685 O O . GLU A 1 227 ? -8.269 -3.328 -0.543 1.00 93.31 227 GLU A O 1
ATOM 1690 N N . LEU A 1 228 ? -7.841 -1.637 0.883 1.00 93.00 228 LEU A N 1
ATOM 1691 C CA . LEU A 1 228 ? -6.386 -1.783 0.886 1.00 93.00 228 LEU A CA 1
ATOM 1692 C C . LEU A 1 228 ? -5.949 -3.113 1.488 1.00 93.00 228 LEU A C 1
ATOM 1694 O O . LEU A 1 228 ? -5.221 -3.869 0.840 1.00 93.00 228 LEU A O 1
ATOM 1698 N N . VAL A 1 229 ? -6.417 -3.425 2.697 1.00 90.00 229 VAL A N 1
ATOM 1699 C CA . VAL A 1 229 ? -6.102 -4.695 3.364 1.00 90.00 229 VAL A CA 1
ATOM 1700 C C . VAL A 1 229 ? -6.608 -5.870 2.530 1.00 90.00 229 VAL A C 1
ATOM 1702 O O . VAL A 1 229 ? -5.873 -6.835 2.327 1.00 90.00 229 VAL A O 1
ATOM 1705 N N . GLY A 1 230 ? -7.819 -5.764 1.973 1.00 90.56 230 GLY A N 1
ATOM 1706 C CA . GLY A 1 230 ? -8.377 -6.778 1.082 1.00 90.56 230 GLY A CA 1
ATOM 1707 C C . GLY A 1 230 ? -7.505 -7.008 -0.151 1.00 90.56 230 GLY A C 1
ATOM 1708 O O . GLY A 1 230 ? -7.202 -8.151 -0.489 1.00 90.56 230 GLY A O 1
ATOM 1709 N N . SER A 1 231 ? -7.033 -5.932 -0.784 1.00 93.81 231 SER A N 1
ATOM 1710 C CA . SER A 1 231 ? -6.187 -6.011 -1.980 1.00 93.81 231 SER A CA 1
ATOM 1711 C C . SER A 1 231 ? -4.842 -6.680 -1.692 1.00 93.81 231 SER A C 1
ATOM 1713 O O . SER A 1 231 ? -4.386 -7.517 -2.471 1.00 93.81 231 SER A O 1
ATOM 1715 N N . LEU A 1 232 ? -4.204 -6.337 -0.568 1.00 92.19 232 LEU A N 1
ATOM 1716 C CA . LEU A 1 232 ? -2.902 -6.888 -0.178 1.00 92.19 232 LEU A CA 1
ATOM 1717 C C . LEU A 1 232 ? -2.991 -8.362 0.221 1.00 9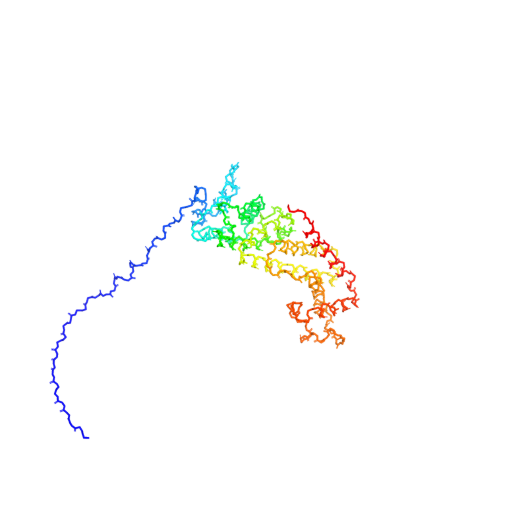2.19 232 LEU A C 1
ATOM 1719 O O . LEU A 1 232 ? -2.164 -9.164 -0.213 1.00 92.19 232 LEU A O 1
ATOM 1723 N N . ASP A 1 233 ? -4.004 -8.728 1.007 1.00 90.25 233 ASP A N 1
ATOM 1724 C CA . ASP A 1 233 ? -4.229 -10.110 1.434 1.00 90.25 233 ASP A CA 1
ATOM 1725 C C . ASP A 1 233 ? -4.561 -11.013 0.241 1.00 90.25 233 ASP A C 1
ATOM 1727 O O . ASP A 1 233 ? -3.955 -12.071 0.046 1.00 90.25 233 ASP A O 1
ATOM 1731 N N . ARG A 1 234 ? -5.439 -10.530 -0.647 1.00 89.81 234 ARG A N 1
ATOM 1732 C CA . ARG A 1 234 ? -5.796 -11.233 -1.881 1.00 89.81 234 ARG A CA 1
ATOM 1733 C C . ARG A 1 234 ? -4.604 -11.425 -2.816 1.00 89.81 234 ARG A C 1
ATOM 1735 O O . ARG A 1 234 ? -4.500 -12.455 -3.476 1.00 89.81 234 ARG A O 1
ATOM 1742 N N . ALA A 1 235 ? -3.709 -10.444 -2.877 1.00 90.50 235 ALA A N 1
ATOM 1743 C CA . ALA A 1 235 ? -2.463 -10.542 -3.627 1.00 90.50 235 ALA A CA 1
ATOM 1744 C C . ALA A 1 235 ? -1.398 -11.416 -2.931 1.00 90.50 235 ALA A C 1
ATOM 1746 O O . ALA A 1 235 ? -0.338 -11.650 -3.509 1.00 90.50 235 ALA A O 1
ATOM 1747 N N . HIS A 1 236 ? -1.662 -11.892 -1.708 1.00 87.75 236 HIS A N 1
ATOM 1748 C CA . HIS A 1 236 ? -0.721 -12.616 -0.849 1.00 87.75 236 HIS A CA 1
ATOM 1749 C C . HIS A 1 236 ? 0.567 -11.825 -0.563 1.00 87.75 236 HIS A C 1
ATOM 1751 O O . HIS A 1 236 ? 1.671 -12.374 -0.538 1.00 87.75 236 HIS A O 1
ATOM 1757 N N . VAL A 1 237 ? 0.424 -10.512 -0.364 1.00 86.81 237 VAL A N 1
ATOM 1758 C CA . VAL A 1 237 ? 1.531 -9.564 -0.201 1.00 86.81 237 VAL A CA 1
ATOM 1759 C C . VAL A 1 237 ? 1.676 -9.141 1.251 1.00 86.81 237 VAL A C 1
ATOM 1761 O O . VAL A 1 237 ? 0.908 -8.321 1.744 1.00 86.81 237 VAL A O 1
ATOM 1764 N N . GLY A 1 238 ? 2.714 -9.641 1.920 1.00 78.06 238 GLY A N 1
ATOM 1765 C CA . GLY A 1 238 ? 2.913 -9.455 3.357 1.00 78.06 238 GLY A CA 1
ATOM 1766 C C . GLY A 1 238 ? 2.210 -10.533 4.188 1.00 78.06 238 GLY A C 1
ATOM 1767 O O . GLY A 1 238 ? 1.428 -11.334 3.678 1.00 78.06 238 GLY A O 1
ATOM 1768 N N . ASP A 1 239 ? 2.508 -10.573 5.486 1.00 69.56 239 ASP A N 1
ATOM 1769 C CA . ASP A 1 239 ? 2.024 -11.616 6.400 1.00 69.56 239 ASP A CA 1
ATOM 1770 C C . ASP A 1 239 ? 0.573 -11.352 6.872 1.00 69.56 239 ASP A C 1
ATOM 1772 O O . ASP A 1 239 ? 0.305 -11.113 8.056 1.00 69.56 239 ASP A O 1
ATOM 1776 N N . TRP A 1 240 ? -0.383 -11.395 5.936 1.00 65.81 240 TRP A N 1
ATOM 1777 C CA . TRP A 1 240 ? -1.822 -11.192 6.192 1.00 65.81 240 TRP A CA 1
ATOM 1778 C C . TRP A 1 240 ? -2.604 -12.475 6.513 1.00 65.81 240 TRP A C 1
ATOM 1780 O O . TRP A 1 240 ? -3.759 -12.392 6.925 1.00 65.81 240 TRP A O 1
ATOM 1790 N N . GLN A 1 241 ? -1.961 -13.648 6.419 1.00 49.72 241 GLN A N 1
ATOM 1791 C CA . GLN A 1 241 ? -2.579 -14.987 6.339 1.00 49.72 241 GLN A CA 1
ATOM 1792 C C . GLN A 1 241 ? -3.501 -15.437 7.501 1.00 49.72 241 GLN A C 1
ATOM 1794 O O . GLN A 1 241 ? -4.025 -16.547 7.451 1.00 49.72 241 GLN A O 1
ATOM 1799 N N . HIS A 1 242 ? -3.767 -14.619 8.524 1.00 45.97 242 HIS A N 1
ATOM 1800 C CA . HIS A 1 242 ? -4.569 -15.014 9.695 1.00 45.97 242 HIS A CA 1
ATOM 1801 C C . HIS A 1 242 ? -5.571 -13.961 10.207 1.00 45.97 242 HIS A C 1
ATOM 1803 O O . HIS A 1 242 ? -6.042 -14.072 11.337 1.00 45.97 242 HIS A O 1
ATOM 1809 N N . ARG A 1 243 ? -5.902 -12.917 9.433 1.00 54.25 243 ARG A N 1
ATOM 1810 C CA . ARG A 1 243 ? -6.275 -11.638 10.064 1.00 54.25 243 ARG A CA 1
ATOM 1811 C C . ARG A 1 243 ? -7.717 -11.136 9.927 1.00 54.25 243 ARG A C 1
ATOM 1813 O O . ARG A 1 243 ? -7.981 -10.097 10.508 1.00 54.25 243 ARG A O 1
ATOM 1820 N N . SER A 1 244 ? -8.682 -11.814 9.295 1.00 50.47 244 SER A N 1
ATOM 1821 C CA . SER A 1 244 ? -10.041 -11.222 9.161 1.00 50.47 244 SER A CA 1
ATOM 1822 C C . SER A 1 244 ? -10.705 -10.855 10.507 1.00 50.47 244 SER A C 1
ATOM 1824 O O . SER A 1 244 ? -11.368 -9.825 10.598 1.00 50.47 244 SER A O 1
ATOM 1826 N N . ALA A 1 245 ? -10.473 -11.642 11.567 1.00 53.62 245 ALA A N 1
ATOM 1827 C CA . ALA A 1 245 ? -10.929 -11.336 12.928 1.00 53.62 245 ALA A CA 1
ATOM 1828 C C . ALA A 1 245 ? -10.066 -10.259 13.620 1.00 53.62 245 ALA A C 1
ATOM 1830 O O . ALA A 1 245 ? -10.597 -9.345 14.247 1.00 53.62 245 ALA A O 1
ATOM 1831 N N . VAL A 1 246 ? -8.743 -10.322 13.435 1.00 59.50 246 VAL A N 1
ATOM 1832 C CA . VAL A 1 246 ? -7.775 -9.347 13.976 1.00 59.50 246 VAL A CA 1
ATOM 1833 C C . VAL A 1 246 ? -8.013 -7.953 13.390 1.00 59.50 246 VAL A C 1
ATOM 1835 O O . VAL A 1 246 ? -7.830 -6.944 14.055 1.00 59.50 246 VAL A O 1
ATOM 1838 N N . VAL A 1 247 ? -8.488 -7.891 12.152 1.00 59.69 247 VAL A N 1
ATOM 1839 C CA . VAL A 1 247 ? -8.744 -6.649 11.435 1.00 59.69 247 VAL A CA 1
ATOM 1840 C C . VAL A 1 247 ? -9.945 -5.889 11.997 1.00 59.69 247 VAL A C 1
ATOM 1842 O O . VAL A 1 247 ? -9.868 -4.678 12.186 1.00 59.69 247 VAL A O 1
ATOM 1845 N N . THR A 1 248 ? -11.015 -6.585 12.392 1.00 67.75 248 THR A N 1
ATOM 1846 C CA . THR A 1 248 ? -12.086 -5.943 13.172 1.00 67.75 248 THR A CA 1
ATOM 1847 C C . THR A 1 248 ? -11.609 -5.493 14.556 1.00 67.75 248 THR A C 1
ATOM 1849 O O . THR A 1 248 ? -12.082 -4.478 15.068 1.00 67.75 248 THR A O 1
ATOM 1852 N N . ASP A 1 249 ? -10.640 -6.202 15.139 1.00 77.19 249 ASP A N 1
ATOM 1853 C CA . ASP A 1 249 ? -10.073 -5.860 16.444 1.00 77.19 249 ASP A CA 1
ATOM 1854 C C . ASP A 1 249 ? -9.105 -4.670 16.380 1.00 77.19 249 ASP A C 1
ATOM 1856 O O . ASP A 1 249 ? -9.036 -3.917 17.349 1.00 77.19 249 ASP A O 1
ATOM 1860 N N . PHE A 1 250 ? -8.433 -4.424 15.248 1.00 74.44 250 PHE A N 1
ATOM 1861 C CA . PHE A 1 250 ? -7.604 -3.229 15.035 1.00 74.44 250 PHE A CA 1
ATOM 1862 C C . PHE A 1 250 ? -8.433 -1.943 15.061 1.00 74.44 250 PHE A C 1
ATOM 1864 O O . PHE A 1 250 ? -8.113 -1.010 15.800 1.00 74.44 250 PHE A O 1
ATOM 1871 N N . ALA A 1 251 ? -9.561 -1.925 14.356 1.00 70.12 251 ALA A N 1
ATOM 1872 C CA . ALA A 1 251 ? -10.476 -0.791 14.381 1.00 70.12 251 ALA A CA 1
ATOM 1873 C C . ALA A 1 251 ? -11.054 -0.539 15.790 1.00 70.12 251 ALA A C 1
ATOM 1875 O O . ALA A 1 251 ? -11.150 0.608 16.240 1.00 70.12 251 ALA A O 1
ATOM 1876 N N . CYS A 1 252 ? -11.381 -1.602 16.538 1.00 81.56 252 CYS A N 1
ATOM 1877 C CA . CYS A 1 252 ? -11.759 -1.473 17.947 1.00 81.56 252 CYS A CA 1
ATOM 1878 C C . CYS A 1 252 ? -10.599 -0.948 18.804 1.00 81.56 252 CYS A C 1
ATOM 1880 O O . CYS A 1 252 ? -10.804 -0.052 19.621 1.00 81.56 252 CYS A O 1
ATOM 1882 N N . TYR A 1 253 ? -9.383 -1.453 18.600 1.00 86.31 253 TYR A N 1
ATOM 1883 C CA . TYR A 1 253 ? -8.178 -1.002 19.290 1.00 86.31 253 TYR A CA 1
ATOM 1884 C C . TYR A 1 253 ? -7.917 0.489 19.067 1.00 86.31 253 TYR A C 1
ATOM 1886 O O . TYR A 1 253 ? -7.644 1.206 20.031 1.00 86.31 253 TYR A O 1
ATOM 1894 N N . ALA A 1 254 ? -8.045 0.979 17.831 1.00 80.44 254 ALA A N 1
ATOM 1895 C CA . ALA A 1 254 ? -7.906 2.396 17.506 1.00 80.44 254 ALA A CA 1
ATOM 1896 C C . ALA A 1 254 ? -8.945 3.240 18.262 1.00 80.44 254 ALA A C 1
ATOM 1898 O O . ALA A 1 254 ? -8.577 4.185 18.961 1.00 80.44 254 ALA A O 1
ATOM 1899 N N . GLY A 1 255 ? -10.220 2.838 18.222 1.00 81.19 255 GLY A N 1
ATOM 1900 C CA . GLY A 1 255 ? -11.301 3.496 18.964 1.00 81.19 255 GLY A CA 1
ATOM 1901 C C . GLY A 1 255 ? -11.038 3.593 20.462 1.00 81.19 255 GLY A C 1
ATOM 1902 O O . GLY A 1 255 ? -11.102 4.672 21.052 1.00 81.19 255 GLY A O 1
ATOM 1903 N N . VAL A 1 256 ? -10.701 2.466 21.086 1.00 87.31 256 VAL A N 1
ATOM 1904 C CA . VAL A 1 256 ? -10.420 2.418 22.525 1.00 87.31 256 VAL A CA 1
ATOM 1905 C C . VAL A 1 256 ? -9.155 3.202 22.880 1.00 87.31 256 VAL A C 1
ATOM 1907 O O . VAL A 1 256 ? -9.145 3.890 23.899 1.00 87.31 256 VAL A O 1
ATOM 1910 N N . SER A 1 257 ? -8.117 3.167 22.039 1.00 86.88 257 SER A N 1
ATOM 1911 C CA . SER A 1 257 ? -6.894 3.959 22.234 1.00 86.88 257 SER A CA 1
ATOM 1912 C C . SER A 1 257 ? -7.202 5.452 22.308 1.00 86.88 257 SER A C 1
ATOM 1914 O O . SER A 1 257 ? -6.745 6.127 23.231 1.00 86.88 257 SER A O 1
ATOM 1916 N N . VAL A 1 258 ? -8.015 5.962 21.380 1.00 83.12 258 VAL A N 1
ATOM 1917 C CA . VAL A 1 258 ? -8.429 7.371 21.369 1.00 83.12 258 VAL A CA 1
ATOM 1918 C C . VAL A 1 258 ? -9.284 7.697 22.595 1.00 83.12 258 VAL A C 1
ATOM 1920 O O . VAL A 1 258 ? -9.053 8.715 23.247 1.00 83.12 258 VAL A O 1
ATOM 1923 N N . LEU A 1 259 ? -10.233 6.829 22.967 1.00 84.69 259 LEU A N 1
ATOM 1924 C CA . LEU A 1 259 ? -11.051 7.030 24.169 1.00 84.69 259 LEU A CA 1
ATOM 1925 C C . LEU A 1 259 ? -10.193 7.133 25.432 1.00 84.69 259 LEU A C 1
ATOM 1927 O O . LEU A 1 259 ? -10.357 8.084 26.192 1.00 84.69 259 LEU A O 1
ATOM 1931 N N . ILE A 1 260 ? -9.236 6.221 25.618 1.00 88.88 260 ILE A N 1
ATOM 1932 C CA . ILE A 1 260 ? -8.312 6.242 26.759 1.00 88.88 260 ILE A CA 1
ATOM 1933 C C . ILE A 1 260 ? -7.474 7.524 26.760 1.00 88.88 260 ILE A C 1
ATOM 1935 O O . ILE A 1 260 ? -7.320 8.157 27.802 1.00 88.88 260 ILE A O 1
ATOM 1939 N N . GLN A 1 261 ? -6.969 7.956 25.601 1.00 85.38 261 GLN A N 1
ATOM 1940 C CA . GLN A 1 261 ? -6.192 9.195 25.495 1.00 85.38 261 GLN A CA 1
ATOM 1941 C C . GLN A 1 261 ? -7.014 10.451 25.818 1.00 85.38 261 GLN A C 1
ATOM 1943 O O . GLN A 1 261 ? -6.481 11.402 26.387 1.00 85.38 261 GLN A O 1
ATOM 1948 N N . LYS A 1 262 ? -8.298 10.484 25.440 1.00 82.62 262 LYS A N 1
ATOM 1949 C CA . LYS A 1 262 ? -9.161 11.669 25.585 1.00 82.62 262 LYS A CA 1
ATOM 1950 C C . LYS A 1 262 ? -9.902 11.723 26.921 1.00 82.62 262 LYS A C 1
ATOM 1952 O O . LYS A 1 262 ? -10.150 12.815 27.422 1.00 82.62 262 LYS A O 1
ATOM 1957 N N . GLN A 1 263 ? -10.290 10.572 27.462 1.00 84.25 263 GLN A N 1
ATOM 1958 C CA . GLN A 1 263 ? -11.179 10.452 28.626 1.00 84.25 263 GLN A CA 1
ATOM 1959 C C . GLN A 1 263 ? -10.503 9.792 29.833 1.00 84.25 263 GLN A C 1
ATOM 1961 O O . GLN A 1 263 ? -11.059 9.825 30.928 1.00 84.25 263 GLN A O 1
ATOM 1966 N N . GLY A 1 264 ? -9.300 9.242 29.656 1.00 85.19 264 GLY A N 1
ATOM 1967 C CA . GLY A 1 264 ? -8.578 8.494 30.679 1.00 85.19 264 GLY A CA 1
ATOM 1968 C C . GLY A 1 264 ? -8.817 6.986 30.590 1.00 85.19 264 GLY A C 1
ATOM 1969 O O . GLY A 1 264 ? -9.822 6.511 30.059 1.00 85.19 264 GLY A O 1
ATOM 1970 N N . ALA A 1 265 ? -7.860 6.222 31.114 1.00 86.81 265 ALA A N 1
ATOM 1971 C CA . ALA A 1 265 ? -7.961 4.772 31.202 1.00 86.81 265 ALA A CA 1
ATOM 1972 C C . ALA A 1 265 ? -9.080 4.329 32.161 1.00 86.81 265 ALA A C 1
ATOM 1974 O O . ALA A 1 265 ? -9.291 4.972 33.192 1.00 86.81 265 ALA A O 1
ATOM 1975 N N . PRO A 1 266 ? -9.772 3.208 31.881 1.00 85.88 266 PRO A N 1
ATOM 1976 C CA . PRO A 1 266 ? -10.703 2.633 32.840 1.00 85.88 266 PRO A CA 1
ATOM 1977 C C . PRO A 1 266 ? -9.977 2.198 34.118 1.00 85.88 266 PRO A C 1
ATOM 1979 O O . PRO A 1 266 ? -9.083 1.357 34.083 1.00 85.88 266 PRO A O 1
ATOM 1982 N N . GLU A 1 267 ? -10.412 2.717 35.266 1.00 84.38 267 GLU A N 1
ATOM 1983 C CA . GLU A 1 267 ? -9.852 2.345 36.576 1.00 84.38 267 GLU A CA 1
ATOM 1984 C C . GLU A 1 267 ? -10.224 0.910 36.994 1.00 84.38 267 GLU A C 1
ATOM 1986 O O . GLU A 1 267 ? -9.552 0.285 37.815 1.00 84.38 267 GLU A O 1
ATOM 1991 N N . THR A 1 268 ? -11.308 0.365 36.434 1.00 83.69 268 THR A N 1
ATOM 1992 C CA . THR A 1 268 ? -11.854 -0.953 36.782 1.00 83.69 268 THR A CA 1
ATOM 1993 C C . THR A 1 268 ? -12.306 -1.725 35.541 1.00 83.69 268 THR A C 1
ATOM 1995 O O . THR A 1 268 ? -12.466 -1.164 34.459 1.00 83.69 268 THR A O 1
ATOM 1998 N N . GLY A 1 269 ? -12.518 -3.034 35.699 1.00 86.31 269 GLY A N 1
ATOM 1999 C CA . GLY A 1 269 ? -13.012 -3.918 34.642 1.00 86.31 269 GLY A CA 1
ATOM 2000 C C . GLY A 1 269 ? -11.918 -4.730 33.937 1.00 86.31 269 GLY A C 1
ATOM 2001 O O . GLY A 1 269 ? -10.726 -4.524 34.181 1.00 86.31 269 GLY A O 1
ATOM 2002 N N . PRO A 1 270 ? -12.302 -5.691 33.077 1.00 90.50 270 PRO A N 1
ATOM 2003 C CA . PRO A 1 270 ? -11.358 -6.670 32.548 1.00 90.50 270 PRO A CA 1
ATOM 2004 C C . PRO A 1 270 ? -10.400 -6.110 31.492 1.00 90.50 270 PRO A C 1
ATOM 2006 O O . PRO A 1 270 ? -9.378 -6.741 31.246 1.00 90.50 270 PRO A O 1
ATOM 2009 N N . LEU A 1 271 ? -10.670 -4.935 30.907 1.00 91.25 271 LEU A N 1
ATOM 2010 C CA . LEU A 1 271 ? -9.722 -4.257 30.016 1.00 91.25 271 LEU A CA 1
ATOM 2011 C C . LEU A 1 271 ? -8.494 -3.724 30.777 1.00 91.25 271 LEU A C 1
ATOM 2013 O O . LEU A 1 271 ? -7.389 -3.755 30.243 1.00 91.25 271 LEU A O 1
ATOM 2017 N N . ASN A 1 272 ? -8.657 -3.306 32.042 1.00 90.75 272 ASN A N 1
ATOM 2018 C CA . ASN A 1 272 ? -7.581 -2.701 32.839 1.00 90.75 272 ASN A CA 1
ATOM 2019 C C . ASN A 1 272 ? -6.371 -3.641 33.017 1.00 90.75 272 ASN A C 1
ATOM 2021 O O . ASN A 1 272 ? -5.233 -3.193 33.053 1.00 90.75 272 ASN A O 1
ATOM 2025 N N . ARG A 1 273 ? -6.586 -4.965 33.040 1.00 91.69 273 ARG A N 1
ATOM 2026 C CA . ARG A 1 273 ? -5.492 -5.951 33.164 1.00 91.69 273 ARG A CA 1
ATOM 2027 C C . ARG A 1 273 ? -4.541 -5.983 31.964 1.00 91.69 273 ARG A C 1
ATOM 2029 O O . ARG A 1 273 ? -3.460 -6.552 32.076 1.00 91.69 273 ARG A O 1
ATOM 2036 N N . PHE A 1 274 ? -4.971 -5.452 30.821 1.00 92.25 274 PHE A N 1
ATOM 2037 C CA . PHE A 1 274 ? -4.153 -5.369 29.616 1.00 92.25 274 PHE A CA 1
ATOM 2038 C C . PHE A 1 274 ? -3.400 -4.044 29.516 1.00 92.25 274 PHE A C 1
ATOM 2040 O O . PHE A 1 274 ? -2.483 -3.944 28.705 1.00 92.25 274 PHE A O 1
ATOM 2047 N N . LEU A 1 275 ? -3.773 -3.038 30.312 1.00 92.12 275 LEU A N 1
ATOM 2048 C CA . LEU A 1 275 ? -3.158 -1.722 30.242 1.00 92.12 275 LEU A CA 1
ATOM 2049 C C . LEU A 1 275 ? -1.757 -1.739 30.854 1.00 92.12 275 LEU A C 1
ATOM 2051 O O . LEU A 1 275 ? -1.522 -2.325 31.910 1.00 92.12 275 LEU A O 1
ATOM 2055 N N . VAL A 1 276 ? -0.837 -1.041 30.198 1.00 89.12 276 VAL A N 1
ATOM 2056 C CA . VAL A 1 276 ? 0.525 -0.793 30.667 1.00 89.12 276 VAL A CA 1
ATOM 2057 C C . VAL A 1 276 ? 0.653 0.706 30.881 1.00 89.12 276 VAL A C 1
ATOM 2059 O O . VAL A 1 276 ? 0.499 1.480 29.939 1.00 89.12 276 VAL A O 1
ATOM 2062 N N . ASP A 1 277 ? 0.853 1.119 32.132 1.00 88.94 277 ASP A N 1
ATOM 2063 C CA . ASP A 1 277 ? 0.938 2.531 32.530 1.00 88.94 277 ASP A CA 1
ATOM 2064 C C . ASP A 1 277 ? -0.261 3.381 32.057 1.00 88.94 277 ASP A C 1
ATOM 2066 O O . ASP A 1 277 ? -0.121 4.541 31.683 1.00 88.94 277 ASP A O 1
ATOM 2070 N N . GLY A 1 278 ? -1.464 2.791 32.059 1.00 87.88 278 GLY A N 1
ATOM 2071 C CA . GLY A 1 278 ? -2.693 3.460 31.614 1.00 87.88 278 GLY A CA 1
ATOM 2072 C C . GLY A 1 278 ? -2.857 3.543 30.092 1.00 87.88 278 GLY A C 1
ATOM 2073 O O . GLY A 1 278 ? -3.770 4.210 29.613 1.00 87.88 278 GLY A O 1
ATOM 2074 N N . HIS A 1 279 ? -2.017 2.854 29.323 1.00 90.38 279 HIS A N 1
ATOM 2075 C CA . HIS A 1 279 ? -2.106 2.778 27.869 1.00 90.38 279 HIS A CA 1
ATOM 2076 C C . HIS A 1 279 ? -2.407 1.355 27.410 1.00 90.38 279 HIS A C 1
ATOM 2078 O O . HIS A 1 279 ? -2.048 0.385 28.077 1.00 90.38 279 HIS A O 1
ATOM 2084 N N . LEU A 1 280 ? -3.060 1.218 26.255 1.00 90.19 280 LEU A N 1
ATOM 2085 C CA . LEU A 1 280 ? -3.151 -0.083 25.603 1.00 90.19 280 LEU A CA 1
ATOM 2086 C C . LEU A 1 280 ? -1.743 -0.589 25.245 1.00 90.19 280 LEU A C 1
ATOM 2088 O O . LEU A 1 280 ? -0.869 0.220 24.913 1.00 90.19 280 LEU A O 1
ATOM 2092 N N . PRO A 1 281 ? -1.507 -1.911 25.322 1.00 88.81 281 PRO A N 1
ATOM 2093 C CA . PRO A 1 281 ? -0.252 -2.490 24.864 1.00 88.81 281 PRO A CA 1
ATOM 2094 C C . PRO A 1 281 ? -0.133 -2.267 23.356 1.00 88.81 281 PRO A C 1
ATOM 2096 O O . PRO A 1 281 ? -1.158 -2.137 22.703 1.00 88.81 281 PRO A O 1
ATOM 2099 N N . GLY A 1 282 ? 1.081 -2.264 22.796 1.00 81.81 282 GLY A N 1
ATOM 2100 C CA . GLY A 1 282 ? 1.285 -2.072 21.352 1.00 81.81 282 GLY A CA 1
ATOM 2101 C C . GLY A 1 282 ? 0.340 -2.923 20.495 1.00 81.81 282 GLY A C 1
ATOM 2102 O O . GLY A 1 282 ? -0.050 -4.019 20.898 1.00 81.81 282 GLY A O 1
ATOM 2103 N N . ILE A 1 283 ? -0.035 -2.416 19.319 1.00 79.62 283 ILE A N 1
ATOM 2104 C CA . ILE A 1 283 ? -1.062 -3.014 18.452 1.00 79.62 283 ILE A CA 1
ATOM 2105 C C . ILE A 1 283 ? -0.733 -4.471 18.069 1.00 79.62 283 ILE A C 1
ATOM 2107 O O . ILE A 1 283 ? -1.619 -5.289 17.838 1.00 79.62 283 ILE A O 1
ATOM 2111 N N . GLU A 1 284 ? 0.552 -4.830 18.087 1.00 79.94 284 GLU A N 1
ATOM 2112 C CA . GLU A 1 284 ? 1.075 -6.181 17.892 1.00 79.94 284 GLU A CA 1
ATOM 2113 C C . GLU A 1 284 ? 0.602 -7.173 18.968 1.00 79.94 284 GLU A C 1
ATOM 2115 O O . GLU A 1 284 ? 0.649 -8.382 18.756 1.00 79.94 284 GLU A O 1
ATOM 2120 N N . ALA A 1 285 ? 0.105 -6.698 20.112 1.00 84.81 285 ALA A N 1
ATOM 2121 C CA . ALA A 1 285 ? -0.507 -7.534 21.141 1.00 84.81 285 ALA A CA 1
ATOM 2122 C C . ALA A 1 285 ? -1.775 -8.244 20.640 1.00 84.81 285 ALA A C 1
ATOM 2124 O O . ALA A 1 285 ? -2.087 -9.330 21.132 1.00 84.81 285 ALA A O 1
ATOM 2125 N N . LEU A 1 286 ? -2.462 -7.681 19.637 1.00 82.44 286 LEU A N 1
ATOM 2126 C CA . LEU A 1 286 ? -3.578 -8.340 18.950 1.00 82.44 286 LEU A CA 1
ATOM 2127 C C . LEU A 1 286 ? -3.130 -9.545 18.113 1.00 82.44 286 LEU A C 1
ATOM 2129 O O . LEU A 1 286 ? -3.907 -10.473 17.916 1.00 82.44 286 LEU A O 1
ATOM 2133 N N . ASP A 1 287 ? -1.869 -9.562 17.679 1.00 77.56 287 ASP A N 1
ATOM 2134 C CA . ASP A 1 287 ? -1.258 -10.701 16.985 1.00 77.56 287 ASP A CA 1
ATOM 2135 C C . ASP A 1 287 ? -0.686 -11.743 17.977 1.00 77.56 287 ASP A C 1
ATOM 2137 O O . ASP A 1 287 ? -0.187 -12.795 17.573 1.00 77.56 287 ASP A O 1
ATOM 2141 N N . GLY A 1 288 ? -0.714 -11.451 19.282 1.00 82.06 288 GLY A N 1
ATOM 2142 C CA . GLY A 1 288 ? -0.133 -12.279 20.334 1.00 82.06 288 GLY A CA 1
ATOM 2143 C C . GLY A 1 288 ? -1.056 -13.391 20.856 1.00 82.06 288 GLY A C 1
ATOM 2144 O O . GLY A 1 288 ? -2.235 -13.460 20.511 1.00 82.06 288 GLY A O 1
ATOM 2145 N N . PRO A 1 289 ? -0.560 -14.246 21.772 1.00 83.81 289 PRO A N 1
ATOM 2146 C CA . PRO A 1 289 ? -1.334 -15.353 22.352 1.00 83.81 289 PRO A CA 1
ATOM 2147 C C . PRO A 1 289 ? -2.597 -14.905 23.106 1.00 83.81 289 PRO A C 1
ATOM 2149 O O . PRO A 1 289 ? -3.535 -15.685 23.233 1.00 83.81 289 PRO A O 1
ATOM 2152 N N . ASN A 1 290 ? -2.638 -13.650 23.565 1.00 86.44 290 ASN A N 1
ATOM 2153 C CA . ASN A 1 290 ? -3.795 -13.057 24.240 1.00 86.44 290 ASN A CA 1
ATOM 2154 C C . ASN A 1 290 ? -4.622 -12.147 23.314 1.00 86.44 290 ASN A C 1
ATOM 2156 O O . ASN A 1 290 ? -5.525 -11.460 23.786 1.00 86.44 290 ASN A O 1
ATOM 2160 N N . GLY A 1 291 ? -4.315 -12.108 22.013 1.00 86.44 291 GLY A N 1
ATOM 2161 C CA . GLY A 1 291 ? -4.896 -11.153 21.071 1.00 86.44 291 GLY A CA 1
ATOM 2162 C C . GLY A 1 291 ? -6.414 -11.263 20.951 1.00 86.44 291 GLY A C 1
ATOM 2163 O O . GLY A 1 291 ? -7.102 -10.250 21.009 1.00 86.44 291 GLY A O 1
ATOM 2164 N N . ALA A 1 292 ? -6.946 -12.488 20.895 1.00 86.31 292 ALA A N 1
ATOM 2165 C CA . ALA A 1 292 ? -8.391 -12.724 20.844 1.00 86.31 292 ALA A CA 1
ATOM 2166 C C . ALA A 1 292 ? -9.115 -12.227 22.109 1.00 86.31 292 ALA A C 1
ATOM 2168 O O . ALA A 1 292 ? -10.168 -11.601 22.024 1.00 86.31 292 ALA A O 1
ATOM 2169 N N . GLU A 1 293 ? -8.529 -12.467 23.286 1.00 90.12 293 GLU A N 1
ATOM 2170 C CA . GLU A 1 293 ? -9.091 -12.008 24.559 1.00 90.12 293 GLU A CA 1
ATOM 2171 C C . GLU A 1 293 ? -9.034 -10.477 24.673 1.00 90.12 293 GLU A C 1
ATOM 2173 O O . GLU A 1 293 ? -9.997 -9.853 25.117 1.00 90.12 293 GLU A O 1
ATOM 2178 N N . LEU A 1 294 ? -7.934 -9.862 24.225 1.00 90.44 294 LEU A N 1
ATOM 2179 C CA . LEU A 1 294 ? -7.814 -8.410 24.129 1.00 90.44 294 LEU A CA 1
ATOM 2180 C C . LEU A 1 294 ? -8.873 -7.834 23.175 1.00 90.44 294 LEU A C 1
ATOM 2182 O O . LEU A 1 294 ? -9.574 -6.903 23.559 1.00 90.44 294 LEU A O 1
ATOM 2186 N N . GLY A 1 295 ? -9.044 -8.411 21.982 1.00 88.88 295 GLY A N 1
ATOM 2187 C CA . GLY A 1 295 ? -10.075 -8.023 21.012 1.00 88.88 295 GLY A CA 1
ATOM 2188 C C . GLY A 1 295 ? -11.489 -8.050 21.600 1.00 88.88 295 GLY A C 1
ATOM 2189 O O . GLY A 1 295 ? -12.247 -7.085 21.473 1.00 88.88 295 GLY A O 1
ATOM 2190 N N . ASP A 1 296 ? -11.829 -9.109 22.337 1.00 90.44 296 ASP A N 1
ATOM 2191 C CA . ASP A 1 296 ? -13.114 -9.217 23.034 1.00 90.44 296 ASP A CA 1
ATOM 2192 C C . ASP A 1 296 ? -13.313 -8.124 24.090 1.00 90.44 296 ASP A C 1
ATOM 2194 O O . ASP A 1 296 ? -14.390 -7.525 24.163 1.00 90.44 296 ASP A O 1
ATOM 2198 N N . GLU A 1 297 ? -12.293 -7.834 24.899 1.00 92.19 297 GLU A N 1
ATOM 2199 C CA . GLU A 1 297 ? -12.385 -6.780 25.912 1.00 92.19 297 GLU A CA 1
ATOM 2200 C C . GLU A 1 297 ? -12.445 -5.375 25.300 1.00 92.19 297 GLU A C 1
ATOM 2202 O O . GLU A 1 297 ? -13.199 -4.530 25.791 1.00 92.19 297 GLU A O 1
ATOM 2207 N N . LEU A 1 298 ? -11.744 -5.130 24.189 1.00 91.06 298 LEU A N 1
ATOM 2208 C CA . LEU A 1 298 ? -11.853 -3.887 23.421 1.00 91.06 298 LEU A CA 1
ATOM 2209 C C . LEU A 1 298 ? -13.282 -3.685 22.905 1.00 91.06 298 LEU A C 1
ATOM 2211 O O . LEU A 1 298 ? -13.861 -2.616 23.104 1.00 91.06 298 LEU A O 1
ATOM 2215 N N . ARG A 1 299 ? -13.886 -4.721 22.307 1.00 88.62 299 ARG A N 1
ATOM 2216 C CA . ARG A 1 299 ? -15.277 -4.684 21.825 1.00 88.62 299 ARG A CA 1
ATOM 2217 C C . ARG A 1 299 ? -16.272 -4.415 22.951 1.00 88.62 299 ARG A C 1
ATOM 2219 O O . ARG A 1 299 ? -17.170 -3.585 22.784 1.00 88.62 299 ARG A O 1
ATOM 2226 N N . LYS A 1 300 ? -16.124 -5.080 24.103 1.00 89.88 300 LYS A N 1
ATOM 2227 C CA . LYS A 1 300 ? -16.993 -4.863 25.277 1.00 89.88 300 LYS A CA 1
ATOM 2228 C C . LYS A 1 300 ? -16.878 -3.437 25.806 1.00 89.88 300 LYS A C 1
ATOM 2230 O O . LYS A 1 300 ? -17.901 -2.790 26.026 1.00 89.88 300 LYS A O 1
ATOM 2235 N N . TYR A 1 301 ? -15.654 -2.936 25.970 1.00 90.00 301 TYR A N 1
ATOM 2236 C CA . TYR A 1 301 ? -15.421 -1.573 26.439 1.00 90.00 301 TYR A CA 1
ATOM 2237 C C . TYR A 1 301 ? -16.022 -0.547 25.473 1.00 90.00 301 TYR A C 1
ATOM 2239 O O . TYR A 1 301 ? -16.792 0.321 25.888 1.00 90.00 301 TYR A O 1
ATOM 2247 N N . LEU A 1 302 ? -15.777 -0.711 24.172 1.00 87.12 302 LEU A N 1
ATOM 2248 C CA . LEU A 1 302 ? -16.331 0.158 23.139 1.00 87.12 302 LEU A CA 1
ATOM 2249 C C . LEU A 1 302 ? -17.864 0.141 23.125 1.00 87.12 302 LEU A C 1
ATOM 2251 O O . LEU A 1 302 ? -18.471 1.204 23.028 1.00 87.12 302 LEU A O 1
ATOM 2255 N N . SER A 1 303 ? -18.483 -1.031 23.306 1.00 86.94 303 SER A N 1
ATOM 2256 C CA . SER A 1 303 ? -19.947 -1.198 23.384 1.00 86.94 303 SER A CA 1
ATOM 2257 C C . SER A 1 303 ? -20.582 -0.447 24.552 1.00 86.94 303 SER A C 1
ATOM 2259 O O . SER A 1 303 ? -21.738 -0.046 24.469 1.00 86.94 303 SER A O 1
ATOM 2261 N N . SER A 1 304 ? -19.835 -0.255 25.640 1.00 85.19 304 SER A N 1
ATOM 2262 C CA . SER A 1 304 ? -20.288 0.515 26.803 1.00 85.19 304 SER A CA 1
ATOM 2263 C C . SER A 1 304 ? -20.073 2.028 26.664 1.00 85.19 304 SER A C 1
ATOM 2265 O O . SER A 1 304 ? -20.523 2.793 27.515 1.00 85.19 304 SER A O 1
ATOM 2267 N N . SER A 1 305 ? -19.400 2.471 25.598 1.00 81.00 305 SER A N 1
ATOM 2268 C CA . SER A 1 305 ? -19.124 3.884 25.336 1.00 81.00 305 SER A CA 1
ATOM 2269 C C . SER A 1 305 ? -20.263 4.562 24.564 1.00 81.00 305 SER A C 1
ATOM 2271 O O . SER A 1 305 ? -20.973 3.930 23.783 1.00 81.00 305 SER A O 1
ATOM 2273 N N . GLY A 1 306 ? -20.380 5.888 24.687 1.00 80.56 306 GLY A N 1
ATOM 2274 C CA . GLY A 1 306 ? -21.323 6.690 23.891 1.00 80.56 306 GLY A CA 1
ATOM 2275 C C . GLY A 1 306 ? -21.020 6.746 22.382 1.00 80.56 306 GLY A C 1
ATOM 2276 O O . GLY A 1 306 ? -21.752 7.394 21.638 1.00 80.56 306 GLY A O 1
ATOM 2277 N N . PHE A 1 307 ? -19.951 6.087 21.923 1.00 79.44 307 PHE A N 1
ATOM 2278 C CA . PHE A 1 307 ? -19.479 6.091 20.533 1.00 79.44 307 PHE A CA 1
ATOM 2279 C C . PHE A 1 307 ? -19.651 4.733 19.838 1.00 79.44 307 PHE A C 1
ATOM 2281 O O . PHE A 1 307 ? -19.326 4.612 18.655 1.00 79.44 307 PHE A O 1
ATOM 2288 N N . ALA A 1 308 ? -20.176 3.731 20.558 1.00 80.12 308 ALA A N 1
ATOM 2289 C CA . ALA A 1 308 ? -20.298 2.346 20.111 1.00 80.12 308 ALA A CA 1
ATOM 2290 C C . ALA A 1 308 ? -20.917 2.223 18.714 1.00 80.12 308 ALA A C 1
ATOM 2292 O O . ALA A 1 308 ? -20.328 1.614 17.828 1.00 80.12 308 ALA A O 1
ATOM 2293 N N . GLU A 1 309 ? -22.080 2.842 18.504 1.00 83.62 309 GLU A N 1
ATOM 2294 C CA . GLU A 1 309 ? -22.845 2.727 17.260 1.00 83.62 309 GLU A CA 1
ATOM 2295 C C . GLU A 1 309 ? -22.035 3.173 16.035 1.00 83.62 309 GLU A C 1
ATOM 2297 O O . GLU A 1 309 ? -21.920 2.432 15.061 1.00 83.62 309 GLU A O 1
ATOM 2302 N N . THR A 1 310 ? -21.413 4.355 16.099 1.00 83.31 310 THR A N 1
ATOM 2303 C CA . THR A 1 310 ? -20.627 4.893 14.981 1.00 83.31 310 THR A CA 1
ATOM 2304 C C . THR A 1 310 ? -19.364 4.071 14.738 1.00 83.31 310 THR A C 1
ATOM 2306 O O . THR A 1 310 ? -19.040 3.772 13.591 1.00 83.31 310 THR A O 1
ATOM 2309 N N . MET A 1 311 ? -18.670 3.660 15.802 1.00 82.75 311 MET A N 1
ATOM 2310 C CA . MET A 1 311 ? -17.478 2.827 15.662 1.00 82.75 311 MET A CA 1
ATOM 2311 C C . MET A 1 311 ? -17.805 1.472 15.032 1.00 82.75 311 MET A C 1
ATOM 2313 O O . MET A 1 311 ? -17.120 1.055 14.103 1.00 82.75 311 MET A O 1
ATOM 2317 N N . PHE A 1 312 ? -18.876 0.807 15.475 1.00 85.19 312 PHE A N 1
ATOM 2318 C CA . PHE A 1 312 ? -19.298 -0.465 14.892 1.00 85.19 312 PHE A CA 1
ATOM 2319 C C . PHE A 1 312 ? -19.774 -0.322 13.446 1.00 85.19 312 PHE A C 1
ATOM 2321 O O . PHE A 1 312 ? -19.486 -1.202 12.639 1.00 85.19 312 PHE A O 1
ATOM 2328 N N . ALA A 1 313 ? -20.420 0.789 13.081 1.00 86.50 313 ALA A N 1
ATOM 2329 C CA . ALA A 1 313 ? -20.743 1.076 11.683 1.00 86.50 313 ALA A CA 1
ATOM 2330 C C . ALA A 1 313 ? -19.477 1.214 10.812 1.00 86.50 313 ALA A C 1
ATOM 2332 O O . ALA A 1 313 ? -19.431 0.688 9.698 1.00 86.50 313 ALA A O 1
ATOM 2333 N N . GLY A 1 314 ? -18.423 1.854 11.329 1.00 86.19 314 GLY A N 1
ATOM 2334 C CA . GLY A 1 314 ? -17.118 1.923 10.663 1.00 86.19 314 GLY A CA 1
ATOM 2335 C C . GLY A 1 314 ? -16.457 0.552 10.507 1.00 86.19 314 GLY A C 1
ATOM 2336 O O . GLY A 1 314 ? -16.041 0.193 9.408 1.00 86.19 314 GLY A O 1
ATOM 2337 N N . VAL A 1 315 ? -16.430 -0.253 11.575 1.00 84.00 315 VAL A N 1
ATOM 2338 C CA . VAL A 1 315 ? -15.923 -1.642 11.554 1.00 84.00 315 VAL A CA 1
ATOM 2339 C C . VAL A 1 315 ? -16.681 -2.492 10.529 1.00 84.00 315 VAL A C 1
ATOM 2341 O O . VAL A 1 315 ? -16.076 -3.248 9.770 1.00 84.00 315 VAL A O 1
ATOM 2344 N N . GLN A 1 316 ? -18.004 -2.348 10.469 1.00 87.25 316 GLN A N 1
ATOM 2345 C CA . GLN A 1 316 ? -18.839 -3.041 9.494 1.00 87.25 316 GLN A CA 1
ATOM 2346 C C . GLN A 1 316 ? -18.519 -2.592 8.060 1.00 87.25 316 GLN A C 1
ATOM 2348 O O . GLN A 1 316 ? -18.333 -3.437 7.189 1.00 87.25 316 GLN A O 1
ATOM 2353 N N . THR A 1 317 ? -18.368 -1.283 7.829 1.00 89.88 317 THR A N 1
ATOM 2354 C CA . THR A 1 317 ? -17.987 -0.718 6.520 1.00 89.88 317 THR A CA 1
ATOM 2355 C C . THR A 1 317 ? -16.637 -1.256 6.049 1.00 89.88 317 THR A C 1
ATOM 2357 O O . THR A 1 317 ? -16.485 -1.641 4.885 1.00 89.88 317 THR A O 1
ATOM 2360 N N . PHE A 1 318 ? -15.659 -1.322 6.955 1.00 88.81 318 PHE A N 1
ATOM 2361 C CA . PHE A 1 318 ? -14.372 -1.950 6.686 1.00 88.81 318 PHE A CA 1
ATOM 2362 C C . PHE A 1 318 ? -14.574 -3.397 6.238 1.00 88.81 318 PHE A C 1
ATOM 2364 O O . PHE A 1 318 ? -14.081 -3.797 5.182 1.00 88.81 318 PHE A O 1
ATOM 2371 N N . LYS A 1 319 ? -15.308 -4.187 7.034 1.00 86.50 319 LYS A N 1
ATOM 2372 C CA . LYS A 1 319 ? -15.496 -5.619 6.790 1.00 86.50 319 LYS A CA 1
ATOM 2373 C C . LYS A 1 319 ? -16.166 -5.880 5.446 1.00 86.50 319 LYS A C 1
ATOM 2375 O O . LYS A 1 319 ? -15.696 -6.724 4.693 1.00 86.50 319 LYS A O 1
ATOM 2380 N N . GLU A 1 320 ? -17.217 -5.135 5.127 1.00 90.31 320 GLU A N 1
ATOM 2381 C CA . GLU A 1 320 ? -17.911 -5.230 3.841 1.00 90.31 320 GLU A CA 1
ATOM 2382 C C . GLU A 1 320 ? -16.983 -4.901 2.670 1.00 90.31 320 GLU A C 1
ATOM 2384 O O . GLU A 1 320 ? -17.006 -5.580 1.643 1.00 90.31 320 GLU A O 1
ATOM 2389 N N . SER A 1 321 ? -16.127 -3.894 2.836 1.00 91.38 321 SER A N 1
ATOM 2390 C CA . SER A 1 321 ? -15.168 -3.478 1.813 1.00 91.38 321 SER A CA 1
ATOM 2391 C C . SER A 1 321 ? -14.084 -4.531 1.590 1.00 91.38 321 SER A C 1
ATOM 2393 O O . SER A 1 321 ? -13.820 -4.888 0.443 1.00 91.38 321 SER A O 1
ATOM 2395 N N . TYR A 1 322 ? -13.523 -5.076 2.672 1.00 90.38 322 TYR A N 1
ATOM 2396 C CA . TYR A 1 322 ? -12.574 -6.188 2.635 1.00 90.38 322 TYR A CA 1
ATOM 2397 C C . TYR A 1 322 ? -13.199 -7.433 1.990 1.00 90.38 322 TYR A C 1
ATOM 2399 O O . TYR A 1 322 ? -12.652 -7.966 1.023 1.00 90.38 322 TYR A O 1
ATOM 2407 N N . ASP A 1 323 ? -14.370 -7.867 2.470 1.00 89.38 323 ASP A N 1
ATOM 2408 C CA . ASP A 1 323 ? -15.054 -9.065 1.978 1.00 89.38 323 ASP A CA 1
ATOM 2409 C C . ASP A 1 323 ? -15.407 -8.905 0.491 1.00 89.38 323 ASP A C 1
ATOM 2411 O O . ASP A 1 323 ? -15.207 -9.835 -0.290 1.00 89.38 323 ASP A O 1
ATOM 2415 N N . ARG A 1 324 ? -15.850 -7.720 0.052 1.00 93.44 324 ARG A N 1
ATOM 2416 C CA . ARG A 1 324 ? -16.081 -7.436 -1.372 1.00 93.44 324 ARG A CA 1
ATOM 2417 C C . ARG A 1 324 ? -14.815 -7.666 -2.200 1.00 93.44 324 ARG A C 1
ATOM 2419 O O . ARG A 1 324 ? -14.881 -8.396 -3.186 1.00 93.44 324 ARG A O 1
ATOM 2426 N N . VAL A 1 325 ? -13.668 -7.120 -1.787 1.00 92.31 325 VAL A N 1
ATOM 2427 C CA . VAL A 1 325 ? -12.402 -7.308 -2.518 1.00 92.31 325 V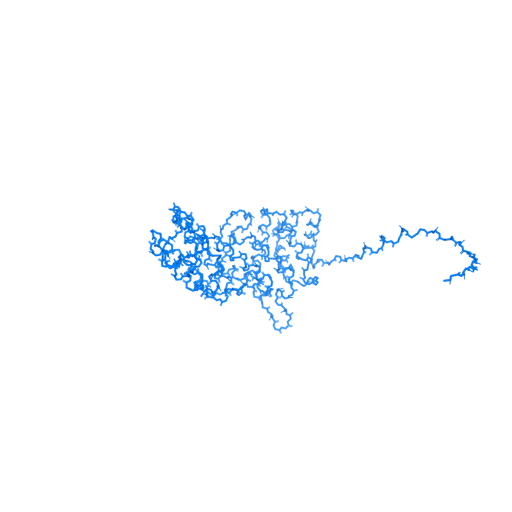AL A CA 1
ATOM 2428 C C . VAL A 1 325 ? -11.998 -8.779 -2.578 1.00 92.31 325 VAL A C 1
ATOM 2430 O O . VAL A 1 325 ? -11.515 -9.222 -3.618 1.00 92.31 325 VAL A O 1
ATOM 2433 N N . GLN A 1 326 ? -12.239 -9.565 -1.525 1.00 88.19 326 GLN A N 1
ATOM 2434 C CA . GLN A 1 326 ? -11.950 -11.006 -1.541 1.00 88.19 326 GLN A CA 1
ATOM 2435 C C . GLN A 1 326 ? -12.802 -11.783 -2.561 1.00 88.19 326 GLN A C 1
ATOM 2437 O O . GLN A 1 326 ? -12.335 -12.776 -3.119 1.00 88.19 326 GLN A O 1
ATOM 2442 N N . HIS A 1 327 ? -14.027 -11.327 -2.845 1.00 89.06 327 HIS A N 1
ATOM 2443 C CA . HIS A 1 327 ? -14.985 -12.040 -3.701 1.00 89.06 327 HIS A CA 1
ATOM 2444 C C . HIS A 1 327 ? -15.120 -11.474 -5.126 1.00 89.06 327 HIS A C 1
ATOM 2446 O O . HIS A 1 327 ? -15.784 -12.089 -5.962 1.00 89.06 327 HIS A O 1
ATOM 2452 N N . GLU A 1 328 ? -14.505 -10.331 -5.441 1.00 86.94 328 GLU A N 1
ATOM 2453 C CA . GLU A 1 328 ? -14.486 -9.789 -6.808 1.00 86.94 328 GLU A CA 1
ATOM 2454 C C . GLU A 1 328 ? -13.779 -10.748 -7.786 1.00 86.94 328 GLU A C 1
ATOM 2456 O O . GLU A 1 328 ? -12.952 -11.556 -7.385 1.00 86.94 328 GLU A O 1
ATOM 2461 N N . SER A 1 329 ? -14.051 -10.698 -9.087 1.00 68.00 329 SER A N 1
ATOM 2462 C CA . SER A 1 329 ? -13.254 -11.437 -10.084 1.00 68.00 329 SER A CA 1
ATOM 2463 C C . SER A 1 329 ? -12.050 -10.599 -10.534 1.00 68.00 329 SER A C 1
ATOM 2465 O O . SER A 1 329 ? -12.245 -9.431 -10.871 1.00 68.00 329 SER A O 1
ATOM 2467 N N . LEU A 1 330 ? -10.842 -11.181 -10.584 1.00 62.25 330 LEU A N 1
ATOM 2468 C CA . LEU A 1 330 ? -9.633 -10.525 -11.126 1.00 62.25 330 LEU A CA 1
ATOM 2469 C C . LEU A 1 330 ? -9.596 -10.499 -12.660 1.00 62.25 330 LEU A C 1
ATOM 2471 O O . LEU A 1 330 ? -9.921 -11.537 -13.280 1.00 62.25 330 LEU A O 1
#

Foldseek 3Di:
DDDDDDDDDDDDDDDDDDPPPDPPPPPPPPPPPFPLPDPLLNQLLVCLVVVVLVSNLCSLLVVPPDPRNLVNLCSLQPDQTPVLSQSSLVSLCSNQVVALDLSNLQNLLSNLVSLLVCLCVQQDDDPPDDQHRCVRRVSNLLSNLVSVLVCLVQLLPDCVSRRNNPPHHDLVSLLSSLLSSVSNLVSLAVSLVSLLVQLLVLLLVQLVCLVVVVQPVNLVSLLSSLSSLLSSVLSVRHDSVPPLLLLLLSSLLSNVQVCCVPPNADPDDDLVVQDDPRGHDPSCVLVDPCNVVNSVVSLVVLCPDPSNVSSVSSSVSSSVSSVCSNPDDD

pLDDT: mean 78.88, std 18.03, range [28.92, 96.31]

Secondary structure (DSSP, 8-state):
--------------------SSSSSSS----PPPPPSSHHHHHHHHHHHTT-HHHHHHHHHTTTS-THHHHHHHHHHHS--SGGGHHHHHHHHHHHHS---HHHHHHHHHHHHHHHHTHHHHH---TTT---HHHH-HHHHHHHHHHHHHTHHHHTT--TT-TT--S---HHHHHHHHHHHHTSHHHHHHHHHHHHHHHHHHHHHHHHHHHHT-HHHHHHHHHHHHHHHHHHHHTT-SS-TT-HHHHHHHHHHHHHHHHHHHH---SSSTTGGG-BTTBPPPGGGGGSTTHHHHHHHHHHHHHTSTTHHHHHHHHHHHHHHHHHHHHS--

Radius of gyration: 28.56 Å; chains: 1; bounding box: 105×40×67 Å

Sequence (330 aa):
MTPFLKSARARASVAVIVVCAASFAAGYWWTRPVPFPDRQLSEAAHAADVGDYAKADSLLLGGDGSNSGSEALGALLTRRWDQDCKSAADFLTKITSSRPTSNAGAITRALAVYTVAHEKELSQSVPLLRESFGARCPALARALAKAFAAYLPAMYGEDQGASGFTPGLKTADVTKLAAVIGTDRTAGNEFGKQGRQLAEKWEREFADSVVSGEKEAATHLMREAGELVGSLDRAHVGDWQHRSAVVTDFACYAGVSVLIQKQGAPETGPLNRFLVDGHLPGIEALDGPNGAELGDELRKYLSSSGFAETMFAGVQTFKESYDRVQHESL